Protein AF-K1S9H5-F1 (afdb_monomer_lite)

Radius of gyration: 41.49 Å; chains: 1; bounding box: 162×77×50 Å

InterPro domains:
  IPR041045 Large polyvalent protein associated domain 25 [PF18840] (48-143)

Secondary structure (DSSP, 8-state):
--HHHHHHHHHHHHHHHHHHHHHHHHHHHHHHHHHHSS---------TTSPPEEEEEEESSTTS-TT-EEEHHHHHHHHHHHHHHHHHHHTSTT--S-S-EEEEEEEEEEETTEEEEEEEEEEETSS--SHHHHHHHHHHHHHH-HHHHHHHHHHT-HHHHHHHHHHHHHIIIIIHHHHHHHHHHHHHHHHHHHHHHHHHHHHHH---THHHHHHHHHHHHHSSS-----------------------

Foldseek 3Di:
DDPVVVVVVVVVVVVVVVVVVVVVVVVVVVVVVVVVPPPPDPPPLPDLLDFKKKFWCDKQDPVDDHRDIDGLLVQQQVLQVQLVVLQVQVVDPPDDDDQWMKIKMKIWHADPSRTDIDIDIDTRNPNCGTPLSVQLVVLVCLLPDPVNLVVCCVPVNDVSSVVSNVVSVCCNPPVSVVSVVSSVVVVVVVVVVVVVVVVVVVVVPPDDPVVVCVVVVVVVVVVPPPDDDDDDDDDDDDDDDDDDDDDD

Structure (mmCIF, N/CA/C/O backbone):
data_AF-K1S9H5-F1
#
_entry.id   AF-K1S9H5-F1
#
loop_
_atom_site.group_PDB
_atom_site.id
_atom_site.type_symbol
_atom_site.label_atom_id
_atom_site.label_alt_id
_atom_site.label_comp_id
_atom_site.label_asym_id
_atom_site.label_entity_id
_atom_site.label_seq_id
_atom_site.pdbx_PDB_ins_code
_atom_site.Cartn_x
_atom_site.Cartn_y
_atom_site.Cartn_z
_atom_site.occupancy
_atom_site.B_iso_or_equiv
_atom_site.auth_seq_id
_atom_site.auth_comp_id
_atom_site.auth_asym_id
_atom_site.auth_atom_id
_atom_site.pdbx_PDB_model_num
ATOM 1 N N . PRO A 1 1 ? -79.124 -38.154 21.807 1.00 54.28 1 PRO A N 1
ATOM 2 C CA . PRO A 1 1 ? -77.961 -37.326 21.408 1.00 54.28 1 PRO A CA 1
ATOM 3 C C . PRO A 1 1 ? -76.834 -37.562 22.415 1.00 54.28 1 PRO A C 1
ATOM 5 O O . PRO A 1 1 ? -76.963 -37.196 23.578 1.00 54.28 1 PRO A O 1
ATOM 8 N N . ASP A 1 2 ? -75.852 -38.351 21.992 1.00 54.06 2 ASP A N 1
ATOM 9 C CA . ASP A 1 2 ? -74.871 -39.022 22.843 1.00 54.06 2 ASP A CA 1
ATOM 10 C C . ASP A 1 2 ? -73.629 -38.140 23.043 1.00 54.06 2 ASP A C 1
ATOM 12 O O . ASP A 1 2 ? -72.795 -38.004 22.148 1.00 54.06 2 ASP A O 1
ATOM 16 N N . ALA A 1 3 ? -73.528 -37.525 24.223 1.00 54.97 3 ALA A N 1
ATOM 17 C CA . ALA A 1 3 ? -72.424 -36.648 24.613 1.00 54.97 3 ALA A CA 1
ATOM 18 C C . ALA A 1 3 ? -71.052 -37.360 24.624 1.00 54.97 3 ALA A C 1
ATOM 20 O O . ALA A 1 3 ? -70.017 -36.694 24.633 1.00 54.97 3 ALA A O 1
ATOM 21 N N . GLY A 1 4 ? -71.021 -38.701 24.587 1.00 53.94 4 GLY A N 1
ATOM 22 C CA . GLY A 1 4 ? -69.783 -39.475 24.473 1.00 53.94 4 GLY A CA 1
ATOM 23 C C . GLY A 1 4 ? -69.138 -39.405 23.084 1.00 53.94 4 GLY A C 1
ATOM 24 O O . GLY A 1 4 ? -67.911 -39.444 22.973 1.00 53.94 4 GLY A O 1
ATOM 25 N N . GLN A 1 5 ? -69.936 -39.237 22.025 1.00 56.53 5 GLN A N 1
ATOM 26 C CA . GLN A 1 5 ? -69.436 -39.234 20.647 1.00 56.53 5 GLN A CA 1
ATOM 27 C C . GLN A 1 5 ? -68.781 -37.895 20.261 1.00 56.53 5 GLN A C 1
ATOM 29 O O . GLN A 1 5 ? -67.820 -37.869 19.491 1.00 56.53 5 GLN A O 1
ATOM 34 N N . GLU A 1 6 ? -69.256 -36.779 20.825 1.00 56.16 6 GLU A N 1
ATOM 35 C CA . GLU A 1 6 ? -68.690 -35.442 20.585 1.00 56.16 6 GLU A CA 1
ATOM 36 C C . GLU A 1 6 ? -67.321 -35.259 21.264 1.00 56.16 6 GLU A C 1
ATOM 38 O O . GLU A 1 6 ? -66.417 -34.661 20.679 1.00 56.16 6 GLU A O 1
ATOM 43 N N . ALA A 1 7 ? -67.119 -35.851 22.448 1.00 56.12 7 ALA A N 1
ATOM 44 C CA . ALA A 1 7 ? -65.834 -35.815 23.151 1.00 56.12 7 ALA A CA 1
ATOM 45 C C . ALA A 1 7 ? -64.731 -36.611 22.421 1.00 56.12 7 ALA A C 1
ATOM 47 O O . ALA A 1 7 ? -63.579 -36.176 22.369 1.00 56.12 7 ALA A O 1
ATOM 48 N N . LEU A 1 8 ? -65.082 -37.749 21.809 1.00 56.97 8 LEU A N 1
ATOM 49 C CA . LEU A 1 8 ? -64.157 -38.565 21.010 1.00 56.97 8 LEU A CA 1
ATOM 50 C C . LEU A 1 8 ? -63.720 -37.862 19.715 1.00 56.97 8 LEU A C 1
ATOM 52 O O . LEU A 1 8 ? -62.543 -37.919 19.358 1.00 56.97 8 LEU A O 1
ATOM 56 N N . ASN A 1 9 ? -64.630 -37.147 19.046 1.00 60.78 9 ASN A N 1
ATOM 57 C CA . ASN A 1 9 ? -64.298 -36.378 17.842 1.00 60.78 9 ASN A CA 1
ATOM 58 C C . ASN A 1 9 ? -63.412 -35.157 18.142 1.00 60.78 9 ASN A C 1
ATOM 60 O O . ASN A 1 9 ? -62.513 -34.856 17.356 1.00 60.78 9 ASN A O 1
ATOM 64 N N . LEU A 1 10 ? -63.608 -34.492 19.286 1.00 56.91 10 LEU A N 1
ATOM 65 C CA . LEU A 1 10 ? -62.741 -33.392 19.728 1.00 56.91 10 LEU A CA 1
ATOM 66 C C . LEU A 1 10 ? -61.320 -33.875 20.056 1.00 56.91 10 LEU A C 1
ATOM 68 O O . LEU A 1 10 ? -60.350 -33.245 19.637 1.00 56.91 10 LEU A O 1
ATOM 72 N N . LEU A 1 11 ? -61.177 -35.026 20.725 1.00 55.94 11 LEU A N 1
ATOM 73 C CA . LEU A 1 11 ? -59.863 -35.616 21.013 1.00 55.94 11 LEU A CA 1
ATOM 74 C C . LEU A 1 11 ? -59.134 -36.065 19.735 1.00 55.94 11 LEU A C 1
ATOM 76 O O . LEU A 1 11 ? -57.941 -35.790 19.584 1.00 55.94 11 LEU A O 1
ATOM 80 N N . GLY A 1 12 ? -59.851 -36.669 18.780 1.00 58.62 12 GLY A N 1
ATOM 81 C CA . GLY A 1 12 ? -59.297 -37.055 17.477 1.00 58.62 12 GLY A CA 1
ATOM 82 C C . GLY A 1 12 ? -58.804 -35.864 16.645 1.00 58.62 12 GLY A C 1
ATOM 83 O O . GLY A 1 12 ? -57.746 -35.946 16.022 1.00 58.62 12 GLY A O 1
ATOM 84 N N . GLN A 1 13 ? -59.508 -34.727 16.693 1.00 55.50 13 GLN A N 1
ATOM 85 C CA . GLN A 1 13 ? -59.066 -33.489 16.039 1.00 55.50 13 GLN A CA 1
ATOM 86 C C . GLN A 1 13 ? -57.836 -32.876 16.722 1.00 55.50 13 GLN A C 1
ATOM 88 O O . GLN A 1 13 ? -56.921 -32.427 16.036 1.00 55.50 13 GLN A O 1
ATOM 93 N N . THR A 1 14 ? -57.756 -32.903 18.057 1.00 49.38 14 THR A N 1
ATOM 94 C CA . THR A 1 14 ? -56.572 -32.390 18.772 1.00 49.38 14 THR A CA 1
ATOM 95 C C . THR A 1 14 ? -55.318 -33.245 18.568 1.00 49.38 14 THR A C 1
ATOM 97 O O . THR A 1 14 ? -54.219 -32.696 18.506 1.00 49.38 14 THR A O 1
ATOM 100 N N . ALA A 1 15 ? -55.462 -34.564 18.402 1.00 54.09 15 ALA A N 1
ATOM 101 C CA . ALA A 1 15 ? -54.339 -35.454 18.106 1.00 54.09 15 ALA A CA 1
ATOM 102 C C . ALA A 1 15 ? -53.766 -35.202 16.700 1.00 54.09 15 ALA A C 1
ATOM 104 O O . ALA A 1 15 ? -52.556 -35.039 16.553 1.00 54.09 15 ALA A O 1
ATOM 105 N N . ALA A 1 16 ? -54.636 -35.061 15.691 1.00 55.31 16 ALA A N 1
ATOM 106 C CA . ALA A 1 16 ? -54.222 -34.779 14.316 1.00 55.31 16 ALA A CA 1
ATOM 107 C C . ALA A 1 16 ? -53.533 -33.407 14.169 1.00 55.31 16 ALA A C 1
ATOM 109 O O . ALA A 1 16 ? -52.561 -33.275 13.431 1.00 55.31 16 ALA A O 1
ATOM 110 N N . VAL A 1 17 ? -53.994 -32.385 14.900 1.00 53.72 17 VAL A N 1
ATOM 111 C CA . VAL A 1 17 ? -53.378 -31.045 14.874 1.00 53.72 17 VAL A CA 1
ATOM 112 C C . VAL A 1 17 ? -52.006 -31.037 15.563 1.00 53.72 17 VAL A C 1
ATOM 114 O O . VAL A 1 17 ? -51.095 -30.357 15.092 1.00 53.72 17 VAL A O 1
ATOM 117 N N . SER A 1 18 ? -51.818 -31.822 16.630 1.00 52.84 18 SER A N 1
ATOM 118 C CA . SER A 1 18 ? -50.515 -31.957 17.299 1.00 52.84 18 SER A CA 1
ATOM 119 C C . SER A 1 18 ? -49.482 -32.714 16.460 1.00 52.84 18 SER A C 1
ATOM 121 O O . SER A 1 18 ? -48.325 -32.299 16.438 1.00 52.84 18 SER A O 1
ATOM 123 N N . GLU A 1 19 ? -49.862 -33.783 15.750 1.00 56.34 19 GLU A N 1
ATOM 124 C CA . GLU A 1 19 ? -48.925 -34.531 14.893 1.00 56.34 19 GLU A CA 1
ATOM 125 C C . GLU A 1 19 ? -48.427 -33.701 13.700 1.00 56.34 19 GLU A C 1
ATOM 127 O O . GLU A 1 19 ? -47.234 -33.727 13.399 1.00 56.34 19 GLU A O 1
ATOM 132 N N . VAL A 1 20 ? -49.298 -32.897 13.078 1.00 56.47 20 VAL A N 1
ATOM 133 C CA . VAL A 1 20 ? -48.911 -32.001 11.971 1.00 56.47 20 VAL A CA 1
ATOM 134 C C . VAL A 1 20 ? -47.983 -30.881 12.464 1.00 56.47 20 VAL A C 1
ATOM 136 O O . VAL A 1 20 ? -46.932 -30.645 11.873 1.00 56.47 20 VAL A O 1
ATOM 139 N N . LEU A 1 21 ? -48.291 -30.251 13.606 1.00 54.19 21 LEU A N 1
ATOM 140 C CA . LEU A 1 21 ? -47.450 -29.190 14.186 1.00 54.19 21 LEU A CA 1
ATOM 141 C C . LEU A 1 21 ? -46.089 -29.686 14.706 1.00 54.19 21 LEU A C 1
ATOM 143 O O . LEU A 1 21 ? -45.131 -28.909 14.750 1.00 54.19 21 LEU A O 1
ATOM 147 N N . LEU A 1 22 ? -45.990 -30.949 15.133 1.00 54.34 22 LEU A N 1
ATOM 148 C CA . LEU A 1 22 ? -44.727 -31.569 15.550 1.00 54.34 22 LEU A CA 1
ATOM 149 C C . LEU A 1 22 ? -43.874 -31.993 14.348 1.00 54.34 22 LEU A C 1
ATOM 151 O O . LEU A 1 22 ? -42.657 -31.811 14.396 1.00 54.34 22 LEU A O 1
ATOM 155 N N . GLY A 1 23 ? -44.495 -32.489 13.272 1.00 55.38 23 GLY A N 1
ATOM 156 C CA . GLY A 1 23 ? -43.816 -32.818 12.014 1.00 55.38 23 GLY A CA 1
ATOM 157 C C . GLY A 1 23 ? -43.162 -31.599 11.359 1.00 55.38 23 GLY A C 1
ATOM 158 O O . GLY A 1 23 ? -41.978 -31.649 11.023 1.00 55.38 23 GLY A O 1
ATOM 159 N N . ASP A 1 24 ? -43.882 -30.476 11.292 1.00 56.22 24 ASP A N 1
ATOM 160 C CA . ASP A 1 24 ? -43.373 -29.230 10.701 1.00 56.22 24 ASP A CA 1
ATOM 161 C C . ASP A 1 24 ? -42.220 -28.622 11.516 1.00 56.22 24 ASP A C 1
ATOM 163 O O . ASP A 1 24 ? -41.258 -28.096 10.958 1.00 56.22 24 ASP A O 1
ATOM 167 N N . LYS A 1 25 ? -42.255 -28.732 12.851 1.00 54.50 25 LYS A N 1
ATOM 168 C CA . LYS A 1 25 ? -41.147 -28.267 13.702 1.00 54.50 25 LYS A CA 1
ATOM 169 C C . LYS A 1 25 ? -39.922 -29.172 13.606 1.00 54.50 25 LYS A C 1
ATOM 171 O O . LYS A 1 25 ? -38.806 -28.663 13.599 1.00 54.50 25 LYS A O 1
ATOM 176 N N . LEU A 1 26 ? -40.106 -30.490 13.522 1.00 57.28 26 LEU A N 1
ATOM 177 C CA . LEU A 1 26 ? -39.001 -31.444 13.380 1.00 57.28 26 LEU A CA 1
ATOM 178 C C . LEU A 1 26 ? -38.257 -31.275 12.050 1.00 57.28 26 LEU A C 1
ATOM 180 O O . LEU A 1 26 ? -37.029 -31.344 12.051 1.00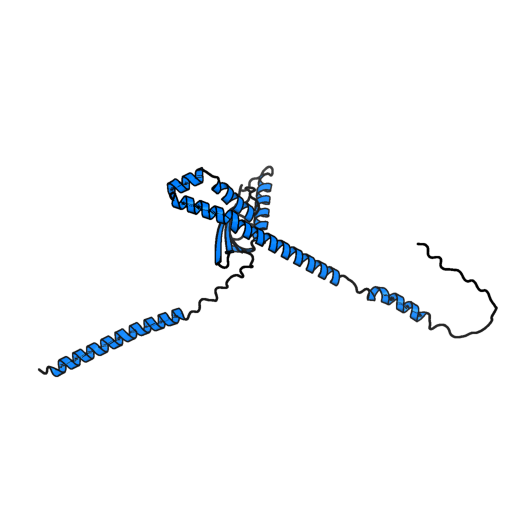 57.28 26 LEU A O 1
ATOM 184 N N . ALA A 1 27 ? -38.968 -30.977 10.959 1.00 60.16 27 ALA A N 1
ATOM 185 C CA . ALA A 1 27 ? -38.350 -30.668 9.669 1.00 60.16 27 ALA A CA 1
ATOM 186 C C . ALA A 1 27 ? -37.458 -29.414 9.747 1.00 60.16 27 ALA A C 1
ATOM 188 O O . ALA A 1 27 ? -36.314 -29.446 9.301 1.00 60.16 27 ALA A O 1
ATOM 189 N N . VAL A 1 28 ? -37.923 -28.353 10.419 1.00 59.62 28 VAL A N 1
ATOM 190 C CA . VAL A 1 28 ? -37.140 -27.119 10.625 1.00 59.62 28 VAL A CA 1
ATOM 191 C C . VAL A 1 28 ? -35.889 -27.364 11.480 1.00 59.62 28 VAL A C 1
ATOM 193 O O . VAL A 1 28 ? -34.842 -26.771 11.225 1.00 59.62 28 VAL A O 1
ATOM 196 N N . PHE A 1 29 ? -35.951 -28.254 12.478 1.00 53.72 29 PHE A N 1
ATOM 197 C CA . PHE A 1 29 ? -34.772 -28.615 13.275 1.00 53.72 29 PHE A CA 1
ATOM 198 C C . PHE A 1 29 ? -33.779 -29.503 12.515 1.00 53.72 29 PHE A C 1
ATOM 200 O O . PHE A 1 29 ? -32.577 -29.369 12.736 1.00 53.72 29 PHE A O 1
ATOM 207 N N . GLN A 1 30 ? -34.247 -30.382 11.624 1.00 58.03 30 GLN A N 1
ATOM 208 C CA . GLN A 1 30 ? -33.376 -31.188 10.763 1.00 58.03 30 GLN A CA 1
ATOM 209 C C . GLN A 1 30 ? -32.675 -30.323 9.712 1.00 58.03 30 GLN A C 1
ATOM 211 O O . GLN A 1 30 ? -31.462 -30.428 9.563 1.00 58.03 30 GLN A O 1
ATOM 216 N N . GLU A 1 31 ? -33.393 -29.394 9.082 1.00 58.84 31 GLU A N 1
ATOM 217 C CA . GLU A 1 31 ? -32.826 -28.440 8.124 1.00 58.84 31 GLU A CA 1
ATOM 218 C C . GLU A 1 31 ? -31.825 -27.477 8.801 1.00 58.84 31 GLU A C 1
ATOM 220 O O . GLU A 1 31 ? -30.758 -27.188 8.259 1.00 58.84 31 GLU A O 1
ATOM 225 N N . ALA A 1 32 ? -32.099 -27.043 10.040 1.00 57.34 32 ALA A N 1
ATOM 226 C CA . ALA A 1 32 ? -31.155 -26.255 10.840 1.00 57.34 32 ALA A CA 1
ATOM 227 C C . ALA A 1 32 ? -29.924 -27.062 11.296 1.00 57.34 32 ALA A C 1
ATOM 229 O O . ALA A 1 32 ? -28.829 -26.506 11.388 1.00 57.34 32 ALA A O 1
ATOM 230 N N . ALA A 1 33 ? -30.078 -28.362 11.566 1.00 57.44 33 ALA A N 1
ATOM 231 C CA . ALA A 1 33 ? -28.970 -29.250 11.913 1.00 57.44 33 ALA A CA 1
ATOM 232 C C . ALA A 1 33 ? -28.098 -29.597 10.695 1.00 57.44 33 ALA A C 1
ATOM 234 O O . ALA A 1 33 ? -26.880 -29.692 10.836 1.00 57.44 33 ALA A O 1
ATOM 235 N N . GLU A 1 34 ? -28.683 -29.723 9.500 1.00 57.59 34 GLU A N 1
ATOM 236 C CA . GLU A 1 34 ? -27.937 -29.883 8.245 1.00 57.59 34 GLU A CA 1
ATOM 237 C C . GLU A 1 34 ? -27.163 -28.607 7.887 1.00 57.59 34 GLU A C 1
ATOM 239 O O . GLU A 1 34 ? -25.981 -28.696 7.561 1.00 57.59 34 GLU A O 1
ATOM 244 N N . LYS A 1 35 ? -27.748 -27.416 8.094 1.00 59.31 35 LYS A N 1
ATOM 245 C CA . LYS A 1 35 ? -27.024 -26.135 7.965 1.00 59.31 35 LYS A CA 1
ATOM 246 C C . LYS A 1 35 ? -25.918 -25.936 9.007 1.00 59.31 35 LYS A C 1
ATOM 248 O O . LYS A 1 35 ? -24.943 -25.246 8.735 1.00 59.31 35 LYS A O 1
ATOM 253 N N . ALA A 1 36 ? -26.061 -26.510 10.202 1.00 54.59 36 ALA A N 1
ATOM 254 C CA . ALA A 1 36 ? -25.047 -26.437 11.258 1.00 54.59 36 ALA A CA 1
ATOM 255 C C . ALA A 1 36 ? -23.916 -27.472 11.092 1.00 54.59 36 ALA A C 1
ATOM 257 O O . ALA A 1 36 ? -22.865 -27.326 11.713 1.00 54.59 36 ALA A O 1
ATOM 258 N N . ASN A 1 37 ? -24.124 -28.499 10.258 1.00 54.34 37 ASN A N 1
ATOM 259 C CA . ASN A 1 37 ? -23.122 -29.509 9.904 1.00 54.34 37 ASN A CA 1
ATOM 260 C C . ASN A 1 37 ? -22.329 -29.167 8.634 1.00 54.34 37 ASN A C 1
ATOM 262 O O . ASN A 1 37 ? -21.395 -29.896 8.289 1.00 54.34 37 ASN A O 1
ATOM 266 N N . GLU A 1 38 ? -22.642 -28.059 7.960 1.00 50.66 38 GLU A N 1
ATOM 267 C CA . GLU A 1 38 ? -21.712 -27.434 7.025 1.00 50.66 38 GLU A CA 1
ATOM 268 C C . GLU A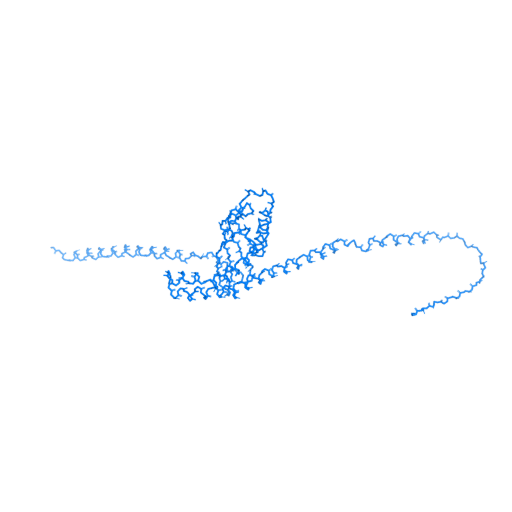 1 38 ? -20.532 -26.890 7.832 1.00 50.66 38 GLU A C 1
ATOM 270 O O . GLU A 1 38 ? -20.537 -25.759 8.312 1.00 50.66 38 GLU A O 1
ATOM 275 N N . ILE A 1 39 ? -19.518 -27.736 8.021 1.00 53.41 39 ILE A N 1
ATOM 276 C CA . ILE A 1 39 ? -18.207 -27.326 8.516 1.00 53.41 39 ILE A CA 1
ATOM 277 C C . ILE A 1 39 ? -17.762 -26.186 7.592 1.00 53.41 39 ILE A C 1
ATOM 279 O O . ILE A 1 39 ? -17.539 -26.452 6.404 1.00 53.41 39 ILE A O 1
ATOM 283 N N . PRO A 1 40 ? -17.646 -24.933 8.084 1.00 57.62 40 PRO A N 1
ATOM 284 C CA . PRO A 1 40 ? -17.086 -23.860 7.283 1.00 57.62 40 PRO A CA 1
ATOM 285 C C . PRO A 1 40 ? -15.751 -24.368 6.762 1.00 57.62 40 PRO A C 1
ATOM 287 O O . PRO A 1 40 ? -14.966 -24.922 7.543 1.00 57.62 40 PRO A O 1
ATOM 290 N N . ALA A 1 41 ? -15.522 -24.253 5.449 1.00 58.12 41 ALA A N 1
ATOM 291 C CA . ALA A 1 41 ? -14.240 -24.615 4.858 1.00 58.12 41 ALA A CA 1
ATOM 292 C C . ALA A 1 41 ? -13.133 -24.073 5.772 1.00 58.12 41 ALA A C 1
ATOM 294 O O . ALA A 1 41 ? -13.279 -22.932 6.220 1.00 58.12 41 ALA A O 1
ATOM 295 N N . PRO A 1 42 ? -12.096 -24.870 6.107 1.00 49.34 42 PRO A N 1
ATOM 296 C CA . PRO A 1 42 ? -11.116 -24.479 7.106 1.00 49.34 42 PRO A CA 1
ATOM 297 C C . PRO A 1 42 ? -10.654 -23.068 6.781 1.00 49.34 42 PRO A C 1
ATOM 299 O O . PRO A 1 42 ? -10.048 -22.857 5.726 1.00 49.34 42 PRO A O 1
ATOM 302 N N . VAL A 1 43 ? -11.008 -22.100 7.633 1.00 52.84 43 VAL A N 1
ATOM 303 C CA . VAL A 1 43 ? -10.462 -20.753 7.530 1.00 52.84 43 VAL A CA 1
ATOM 304 C C . VAL A 1 43 ? -8.976 -20.987 7.696 1.00 52.84 43 VAL A C 1
ATOM 306 O O . VAL A 1 43 ? -8.523 -21.365 8.777 1.00 52.84 43 VAL A O 1
ATOM 309 N N . LYS A 1 44 ? -8.238 -20.927 6.585 1.00 59.09 44 LYS A N 1
ATOM 310 C CA . LYS A 1 44 ? -6.786 -21.009 6.604 1.00 59.09 44 LYS A CA 1
ATOM 311 C C . LYS A 1 44 ? -6.364 -19.805 7.419 1.00 59.09 44 LYS A C 1
ATOM 313 O O . LYS A 1 44 ? -6.345 -18.705 6.884 1.00 59.09 44 LYS A O 1
ATOM 318 N N . ILE A 1 45 ? -6.125 -20.011 8.711 1.00 53.53 45 ILE A N 1
ATOM 319 C CA . ILE A 1 45 ? -5.486 -19.017 9.560 1.00 53.53 45 ILE A CA 1
ATOM 320 C C . ILE A 1 45 ? -4.174 -18.731 8.835 1.00 53.53 45 ILE A C 1
ATOM 322 O O . ILE A 1 45 ? -3.381 -19.670 8.674 1.00 53.53 45 ILE A O 1
ATOM 326 N N . PRO A 1 46 ? -3.993 -17.521 8.278 1.00 57.84 46 PRO A N 1
ATOM 327 C CA . PRO A 1 46 ? -2.739 -17.177 7.644 1.00 57.84 46 PRO A CA 1
ATOM 328 C C . PRO A 1 46 ? -1.648 -17.406 8.683 1.00 57.84 46 PRO A C 1
ATOM 330 O O . PRO A 1 46 ? -1.841 -17.109 9.864 1.00 57.84 46 PRO A O 1
ATOM 333 N N . ASP A 1 47 ? -0.535 -18.005 8.268 1.00 64.88 47 ASP A N 1
ATOM 334 C CA . ASP A 1 47 ? 0.633 -18.077 9.137 1.00 64.88 47 ASP A CA 1
ATOM 335 C C . ASP A 1 47 ? 0.916 -16.645 9.629 1.00 64.88 47 ASP A C 1
ATOM 337 O O . ASP A 1 47 ? 1.019 -15.750 8.791 1.00 64.88 47 ASP A O 1
ATOM 341 N N . PRO A 1 48 ? 0.983 -16.376 10.945 1.00 61.62 48 PRO A N 1
ATOM 342 C CA . PRO A 1 48 ? 1.256 -15.030 11.442 1.00 61.62 48 PRO A CA 1
ATOM 343 C C . PRO A 1 48 ? 2.619 -14.490 10.977 1.00 61.62 48 PRO A C 1
ATOM 345 O O . PRO A 1 48 ? 2.858 -13.291 11.083 1.00 61.62 48 PRO A O 1
ATOM 348 N N . ALA A 1 49 ? 3.507 -15.351 10.464 1.00 70.19 49 ALA A N 1
ATOM 349 C CA . ALA A 1 49 ? 4.755 -14.966 9.811 1.00 70.19 49 ALA A CA 1
ATOM 350 C C . ALA A 1 49 ? 4.643 -14.820 8.279 1.00 70.19 49 ALA A C 1
ATOM 352 O O . ALA A 1 49 ? 5.628 -14.450 7.638 1.00 70.19 49 ALA A O 1
ATOM 353 N N . ALA A 1 50 ? 3.483 -15.109 7.680 1.00 84.19 50 ALA A N 1
ATOM 354 C CA . ALA A 1 50 ? 3.271 -14.930 6.250 1.00 84.19 50 ALA A CA 1
ATOM 355 C C . ALA A 1 50 ? 3.435 -13.460 5.870 1.00 84.19 50 ALA A C 1
ATOM 357 O O . ALA A 1 50 ? 2.977 -12.553 6.566 1.00 84.19 50 ALA A O 1
ATOM 358 N N . GLU A 1 51 ? 4.087 -13.235 4.735 1.00 92.12 51 GLU A N 1
ATOM 359 C CA . GLU A 1 51 ? 4.167 -11.909 4.146 1.00 92.12 51 GLU A CA 1
ATOM 360 C C . GLU A 1 51 ? 2.755 -11.397 3.806 1.00 92.12 51 GLU A C 1
ATOM 362 O O . GLU A 1 51 ? 1.981 -12.143 3.193 1.00 92.12 51 GLU A O 1
ATOM 367 N N . PRO A 1 52 ? 2.413 -10.145 4.167 1.00 95.88 52 PRO A N 1
ATOM 368 C CA . PRO A 1 52 ? 1.156 -9.531 3.766 1.00 95.88 52 PRO A CA 1
ATOM 369 C C . PRO A 1 52 ? 0.986 -9.526 2.250 1.00 95.88 52 PRO A C 1
ATOM 371 O O . PRO A 1 52 ? 1.958 -9.433 1.494 1.00 95.88 52 PRO A O 1
ATOM 374 N N . THR A 1 53 ? -0.261 -9.577 1.802 1.00 97.50 53 THR A N 1
ATOM 375 C CA . THR A 1 53 ? -0.594 -9.555 0.376 1.00 97.50 53 THR A CA 1
ATOM 376 C C . THR A 1 53 ? -1.284 -8.259 0.011 1.00 97.50 53 THR A C 1
ATOM 378 O O . THR A 1 53 ? -2.168 -7.798 0.725 1.00 97.50 53 THR A O 1
ATOM 381 N N . VAL A 1 54 ? -0.906 -7.695 -1.128 1.00 98.38 54 VAL A N 1
ATOM 382 C CA . VAL A 1 54 ? -1.505 -6.491 -1.694 1.00 98.38 54 VAL A CA 1
ATOM 383 C C . VAL A 1 54 ? -2.358 -6.898 -2.884 1.00 98.38 54 VAL A C 1
ATOM 385 O O . VAL A 1 54 ? -1.869 -7.550 -3.804 1.00 98.38 54 VAL A O 1
ATOM 388 N N . THR A 1 55 ? -3.627 -6.513 -2.847 1.00 98.56 55 THR A N 1
ATOM 389 C CA . THR A 1 55 ? -4.592 -6.669 -3.931 1.00 98.56 55 THR A CA 1
ATOM 390 C C . THR A 1 55 ? -4.810 -5.317 -4.596 1.00 98.56 55 THR A C 1
ATOM 392 O O . THR A 1 55 ? -5.160 -4.347 -3.920 1.00 98.56 55 THR A O 1
ATOM 395 N N . ILE A 1 56 ? -4.649 -5.245 -5.913 1.00 98.44 56 ILE A N 1
ATOM 396 C CA . ILE A 1 56 ? -5.033 -4.077 -6.704 1.00 98.44 56 ILE A CA 1
ATOM 397 C C . ILE A 1 56 ? -6.549 -4.106 -6.864 1.00 98.44 56 ILE A C 1
ATOM 399 O O . ILE A 1 56 ? -7.097 -5.018 -7.477 1.00 98.44 56 ILE A O 1
ATOM 403 N N . LEU A 1 57 ? -7.247 -3.136 -6.280 1.00 98.25 57 LEU A N 1
ATOM 404 C CA . LEU A 1 57 ? -8.700 -3.032 -6.416 1.00 98.25 57 LEU A CA 1
ATOM 405 C C . LEU A 1 57 ? -9.066 -2.437 -7.776 1.00 98.25 57 LEU A C 1
ATOM 407 O O . LEU A 1 57 ? -10.009 -2.899 -8.413 1.00 98.25 57 LEU A O 1
ATOM 411 N N . TRP A 1 58 ? -8.311 -1.421 -8.196 1.00 98.00 58 TRP A N 1
ATOM 412 C CA . TRP A 1 58 ? -8.448 -0.753 -9.486 1.00 98.00 58 TRP A CA 1
ATOM 413 C C . TRP A 1 58 ? -7.197 0.086 -9.799 1.00 98.00 58 TRP A C 1
ATOM 415 O O . TRP A 1 58 ? -6.652 0.702 -8.879 1.00 98.00 58 TRP A O 1
ATOM 425 N N . SER A 1 59 ? -6.762 0.163 -11.062 1.00 96.88 59 SER A N 1
ATOM 426 C CA . SER A 1 59 ? -5.650 1.036 -11.485 1.00 96.88 59 SER A CA 1
ATOM 427 C C . SER A 1 59 ? -5.898 1.748 -12.822 1.00 96.88 59 SER A C 1
ATOM 429 O O . SER A 1 59 ? -6.415 1.159 -13.769 1.00 96.88 59 SER A O 1
ATOM 431 N N . GLU A 1 60 ? -5.490 3.020 -12.918 1.00 95.88 60 GLU A N 1
ATOM 432 C CA . GLU A 1 60 ? -5.366 3.746 -14.198 1.00 95.88 60 GLU A CA 1
ATOM 433 C C . GLU A 1 60 ? -4.108 3.328 -14.982 1.00 95.88 60 GLU A C 1
ATOM 435 O O . GLU A 1 60 ? -4.054 3.529 -16.195 1.00 95.88 60 GLU A O 1
ATOM 440 N N . SER A 1 61 ? -3.112 2.736 -14.311 1.00 92.75 61 SER A N 1
ATOM 441 C CA . SER A 1 61 ? -1.849 2.344 -14.934 1.00 92.75 61 SER A CA 1
ATOM 442 C C . SER A 1 61 ? -2.014 1.082 -15.776 1.00 92.75 61 SER A C 1
ATOM 444 O O . SER A 1 61 ? -2.537 0.071 -15.315 1.00 92.75 61 SER A O 1
ATOM 446 N N . ASP A 1 62 ? -1.464 1.084 -16.991 1.00 93.50 62 ASP A N 1
ATOM 447 C CA . ASP A 1 62 ? -1.470 -0.086 -17.880 1.00 93.50 62 ASP A CA 1
ATOM 448 C C . ASP A 1 62 ? -0.560 -1.238 -17.400 1.00 93.50 62 ASP A C 1
ATOM 450 O O . ASP A 1 62 ? -0.532 -2.311 -18.012 1.00 93.50 62 ASP A O 1
ATOM 454 N N . LYS A 1 63 ? 0.219 -1.012 -16.332 1.00 95.38 63 LYS A N 1
ATOM 455 C CA . LYS A 1 63 ? 1.167 -1.976 -15.755 1.00 95.38 63 LYS A CA 1
ATOM 456 C C . LYS A 1 63 ? 0.574 -2.845 -14.655 1.00 95.38 63 LYS A C 1
ATOM 458 O O . LYS A 1 63 ? 1.183 -3.864 -14.338 1.00 95.38 63 LYS A O 1
ATOM 463 N N . LEU A 1 64 ? -0.569 -2.458 -14.096 1.00 96.88 64 LEU A N 1
ATOM 464 C CA . LEU A 1 64 ? -1.256 -3.189 -13.036 1.00 96.88 64 LEU A CA 1
ATOM 465 C C . LEU A 1 64 ? -2.599 -3.700 -13.546 1.00 96.88 64 LEU A C 1
ATOM 467 O O . LEU A 1 64 ? -3.272 -3.030 -14.327 1.00 96.88 64 LEU A O 1
ATOM 471 N N . GLN A 1 65 ? -2.992 -4.893 -13.107 1.00 96.88 65 GLN A N 1
ATOM 472 C CA . GLN A 1 65 ? -4.306 -5.444 -13.434 1.00 96.88 65 GLN A CA 1
ATOM 473 C C . GLN A 1 65 ? -5.255 -5.328 -12.244 1.00 96.88 65 GLN A C 1
ATOM 475 O O . GLN A 1 65 ? -4.890 -5.611 -11.104 1.00 96.88 65 GLN A O 1
ATOM 480 N N . ASP A 1 66 ? -6.509 -4.976 -12.513 1.00 97.75 66 ASP A N 1
ATOM 481 C CA . ASP A 1 66 ? -7.564 -5.024 -11.504 1.00 97.75 66 ASP A CA 1
ATOM 482 C C . ASP A 1 66 ? -7.712 -6.460 -10.967 1.00 97.75 66 ASP A C 1
ATOM 484 O O . ASP A 1 66 ? -7.831 -7.428 -11.724 1.00 97.75 66 ASP A O 1
ATOM 488 N N . GLY A 1 67 ? -7.701 -6.605 -9.644 1.00 96.81 67 GLY A N 1
ATOM 489 C CA . GLY A 1 67 ? -7.708 -7.889 -8.947 1.00 96.81 67 GLY A CA 1
ATOM 490 C C . GLY A 1 67 ? -6.346 -8.586 -8.865 1.00 96.81 67 GLY A C 1
ATOM 491 O O . GLY A 1 67 ? -6.284 -9.705 -8.355 1.00 96.81 67 GLY A O 1
ATOM 492 N N . GLU A 1 68 ? -5.262 -7.971 -9.346 1.00 97.94 68 GLU A N 1
ATOM 493 C CA . GLU A 1 68 ? -3.911 -8.519 -9.209 1.00 97.94 68 GLU A CA 1
ATOM 494 C C . GLU A 1 68 ? -3.511 -8.619 -7.734 1.00 97.94 68 GLU A C 1
ATOM 496 O O . GLU A 1 68 ? -3.683 -7.673 -6.968 1.00 97.94 68 GLU A O 1
ATOM 501 N N . ILE A 1 69 ? -2.968 -9.772 -7.336 1.00 97.94 69 ILE A N 1
ATOM 502 C CA . ILE A 1 69 ? -2.517 -10.035 -5.966 1.00 97.94 69 ILE A CA 1
ATOM 503 C C . ILE A 1 69 ? -1.016 -10.292 -5.989 1.00 97.94 69 ILE A C 1
ATOM 505 O O . ILE A 1 69 ? -0.544 -11.186 -6.696 1.00 97.94 69 ILE A O 1
ATOM 509 N N . MET A 1 70 ? -0.272 -9.556 -5.169 1.00 97.75 70 MET A N 1
ATOM 510 C CA . MET A 1 70 ? 1.177 -9.699 -5.045 1.00 97.75 70 MET A CA 1
ATOM 511 C C . MET A 1 70 ? 1.647 -9.589 -3.586 1.00 97.75 70 MET A C 1
ATOM 513 O O . MET A 1 70 ? 0.962 -8.981 -2.765 1.00 97.75 70 MET A O 1
ATOM 517 N N . PRO A 1 71 ? 2.808 -10.169 -3.226 1.00 97.38 71 PRO A N 1
ATOM 518 C CA . PRO A 1 71 ? 3.393 -9.984 -1.898 1.00 97.38 71 PRO A CA 1
ATOM 519 C C . PRO A 1 71 ? 3.736 -8.514 -1.630 1.00 97.38 71 PRO A C 1
ATOM 521 O O . PRO A 1 71 ? 4.119 -7.790 -2.552 1.00 97.38 71 PRO A O 1
ATOM 524 N N . LEU A 1 72 ? 3.653 -8.082 -0.371 1.00 97.94 72 LEU A N 1
ATOM 525 C CA . LEU A 1 72 ? 3.931 -6.707 0.054 1.00 97.94 72 LEU A CA 1
ATOM 526 C C . LEU A 1 72 ? 5.271 -6.171 -0.453 1.00 97.94 72 LEU A C 1
ATOM 528 O O . LEU A 1 72 ? 5.327 -5.059 -0.965 1.00 97.94 72 LEU A O 1
ATOM 532 N N . SER A 1 73 ? 6.348 -6.944 -0.337 1.00 96.75 73 SER A N 1
ATOM 533 C CA . SER A 1 73 ? 7.688 -6.542 -0.774 1.00 96.75 73 SER A CA 1
ATOM 534 C C . SER A 1 73 ? 7.770 -6.326 -2.285 1.00 96.75 73 SER A C 1
ATOM 536 O O . SER A 1 73 ? 8.513 -5.457 -2.744 1.00 96.75 73 SER A O 1
ATOM 538 N N . VAL A 1 74 ? 6.992 -7.089 -3.059 1.00 97.75 74 VAL A N 1
ATOM 539 C CA . VAL A 1 74 ? 6.876 -6.923 -4.511 1.00 97.75 74 VAL A CA 1
ATOM 540 C C . VAL A 1 74 ? 6.077 -5.663 -4.814 1.00 97.75 74 VAL A C 1
ATOM 542 O O . VAL A 1 74 ? 6.579 -4.804 -5.533 1.00 97.75 74 VAL A O 1
ATOM 545 N N . ALA A 1 75 ? 4.900 -5.506 -4.205 1.00 98.06 75 ALA A N 1
ATOM 546 C CA . ALA A 1 75 ? 4.060 -4.321 -4.377 1.00 98.06 75 ALA A CA 1
ATOM 547 C C . ALA A 1 75 ? 4.810 -3.036 -4.006 1.00 98.06 75 ALA A C 1
ATOM 549 O O . ALA A 1 75 ? 4.790 -2.069 -4.759 1.00 98.06 75 ALA A O 1
ATOM 550 N N . ASN A 1 76 ? 5.549 -3.049 -2.893 1.00 98.00 76 ASN A N 1
ATOM 551 C CA . ASN A 1 76 ? 6.319 -1.902 -2.428 1.00 98.00 76 ASN A CA 1
ATOM 552 C C . ASN A 1 76 ? 7.332 -1.416 -3.469 1.00 98.00 76 ASN A C 1
ATOM 554 O O . ASN A 1 76 ? 7.461 -0.213 -3.676 1.00 98.00 76 ASN A O 1
ATOM 558 N N . ARG A 1 77 ? 8.014 -2.348 -4.143 1.00 97.12 77 ARG A N 1
ATOM 559 C CA . ARG A 1 77 ? 8.970 -2.033 -5.211 1.00 97.12 77 ARG A CA 1
ATOM 560 C C . ARG A 1 77 ? 8.282 -1.615 -6.504 1.00 97.12 77 ARG A C 1
ATOM 562 O O . ARG A 1 77 ? 8.702 -0.644 -7.115 1.00 97.12 77 ARG A O 1
ATOM 569 N N . VAL A 1 78 ? 7.229 -2.325 -6.910 1.00 97.62 78 VAL A N 1
ATOM 570 C CA . VAL A 1 78 ? 6.470 -1.997 -8.126 1.00 97.62 78 VAL A CA 1
ATOM 571 C C . VAL A 1 78 ? 5.902 -0.583 -8.031 1.00 97.62 78 VAL A C 1
ATOM 573 O O . VAL A 1 78 ? 6.027 0.185 -8.976 1.00 97.62 78 VAL A O 1
ATOM 576 N N . PHE A 1 79 ? 5.345 -0.208 -6.881 1.00 98.00 79 PHE A N 1
ATOM 577 C CA . PHE A 1 79 ? 4.765 1.118 -6.673 1.00 98.00 79 PHE A CA 1
ATOM 578 C C . PHE A 1 79 ? 5.839 2.212 -6.737 1.00 98.00 79 PHE A C 1
ATOM 580 O O . PHE A 1 79 ? 5.623 3.231 -7.382 1.00 98.00 79 PHE A O 1
ATOM 587 N N . GLU A 1 80 ? 7.022 1.971 -6.160 1.00 97.69 80 GLU A N 1
ATOM 588 C CA . GLU A 1 80 ? 8.169 2.885 -6.263 1.00 97.69 80 GLU A CA 1
ATOM 589 C C . GLU A 1 80 ? 8.650 3.057 -7.712 1.00 97.69 80 GLU A C 1
ATOM 591 O O . GLU A 1 80 ? 8.921 4.174 -8.156 1.00 97.69 80 GLU A O 1
ATOM 596 N N . GLU A 1 81 ? 8.747 1.953 -8.459 1.00 96.94 81 GLU A N 1
ATOM 597 C CA . GLU A 1 81 ? 9.178 1.954 -9.859 1.00 96.94 81 GLU A CA 1
ATOM 598 C C . GLU A 1 81 ? 8.168 2.691 -10.756 1.00 96.94 81 GLU A C 1
ATOM 600 O O . GLU A 1 81 ? 8.582 3.494 -11.595 1.00 96.94 81 GLU A O 1
ATOM 605 N N . LEU A 1 82 ? 6.862 2.469 -10.561 1.00 96.69 82 LEU A N 1
ATOM 606 C CA . LEU A 1 82 ? 5.798 3.145 -11.312 1.00 96.69 82 LEU A CA 1
ATOM 607 C C . LEU A 1 82 ? 5.719 4.636 -10.985 1.00 96.69 82 LEU A C 1
ATOM 609 O O . LEU A 1 82 ? 5.672 5.451 -11.907 1.00 96.69 82 LEU A O 1
ATOM 613 N N . ASP A 1 83 ? 5.766 4.997 -9.701 1.00 96.56 83 ASP A N 1
ATOM 614 C CA . ASP A 1 83 ? 5.780 6.394 -9.267 1.00 96.56 83 ASP A CA 1
ATOM 615 C C . ASP A 1 83 ? 6.983 7.141 -9.856 1.00 96.56 83 ASP A C 1
ATOM 617 O O . ASP A 1 83 ? 6.825 8.164 -10.523 1.00 96.56 83 ASP A O 1
ATOM 621 N N . THR A 1 84 ? 8.185 6.573 -9.722 1.00 95.88 84 THR A N 1
ATOM 622 C CA . THR A 1 84 ? 9.419 7.178 -10.243 1.00 95.88 84 THR A CA 1
ATOM 623 C C . THR A 1 84 ? 9.394 7.300 -11.766 1.00 95.88 84 THR A C 1
ATOM 625 O O . THR A 1 84 ? 9.800 8.334 -12.308 1.00 95.88 84 THR A O 1
ATOM 628 N N . ALA A 1 85 ? 8.933 6.265 -12.476 1.00 93.69 85 ALA A N 1
ATOM 629 C CA . ALA A 1 85 ? 8.853 6.280 -13.934 1.00 93.69 85 ALA A CA 1
ATOM 630 C C . ALA A 1 85 ? 7.895 7.374 -14.420 1.00 93.69 85 ALA A C 1
ATOM 632 O O . ALA A 1 85 ? 8.281 8.198 -15.252 1.00 93.69 85 ALA A O 1
ATOM 633 N N . GLN A 1 86 ? 6.693 7.442 -13.844 1.00 92.94 86 GLN A N 1
ATOM 634 C CA . GLN A 1 86 ? 5.692 8.446 -14.194 1.00 92.94 86 GLN A CA 1
ATOM 635 C C . GLN A 1 86 ? 6.154 9.867 -13.831 1.00 92.94 86 GLN A C 1
ATOM 637 O O . GLN A 1 86 ? 5.969 10.801 -14.619 1.00 92.94 86 GLN A O 1
ATOM 642 N N . HIS A 1 87 ? 6.809 10.031 -12.678 1.00 93.38 87 HIS A N 1
ATOM 643 C CA . HIS A 1 87 ? 7.370 11.303 -12.224 1.00 93.38 87 HIS A CA 1
ATOM 644 C C . HIS A 1 87 ? 8.516 11.791 -13.116 1.00 93.38 87 HIS A C 1
ATOM 646 O O . HIS A 1 87 ? 8.619 12.981 -13.396 1.00 93.38 87 HIS A O 1
ATOM 652 N N . THR A 1 88 ? 9.364 10.883 -13.598 1.00 91.75 88 THR A N 1
ATOM 653 C CA . THR A 1 88 ? 10.472 11.232 -14.500 1.00 91.75 88 THR A CA 1
ATOM 654 C C . THR A 1 88 ? 9.959 11.536 -15.908 1.00 91.75 88 THR A C 1
ATOM 656 O O . THR A 1 88 ? 10.440 12.454 -16.571 1.00 91.75 88 THR A O 1
ATOM 659 N N . ASP A 1 89 ? 8.969 10.784 -16.393 1.00 89.44 89 ASP A N 1
ATOM 660 C CA . ASP A 1 89 ? 8.438 10.955 -17.746 1.00 89.44 89 ASP A CA 1
ATOM 661 C C . ASP A 1 89 ? 7.736 12.302 -17.937 1.00 89.44 89 ASP A C 1
ATOM 663 O O . ASP A 1 89 ? 7.909 12.927 -18.987 1.00 89.44 89 ASP A O 1
ATOM 667 N N . ARG A 1 90 ? 7.024 12.796 -16.916 1.00 86.25 90 ARG A N 1
ATOM 668 C CA . ARG A 1 90 ? 6.369 14.116 -16.962 1.00 86.25 90 ARG A CA 1
ATOM 669 C C . ARG A 1 90 ? 7.344 15.296 -16.992 1.00 86.25 90 ARG A C 1
ATOM 671 O O . ARG A 1 90 ? 6.968 16.374 -17.439 1.00 86.25 90 ARG A O 1
ATOM 678 N N . GLU A 1 91 ? 8.579 15.110 -16.525 1.00 88.19 91 GLU A N 1
ATOM 679 C CA . GLU A 1 91 ? 9.612 16.155 -16.545 1.00 88.19 91 GLU A CA 1
ATOM 680 C C . GLU A 1 91 ? 10.275 16.306 -17.923 1.00 88.19 91 GLU A C 1
ATOM 682 O O . GLU A 1 91 ? 11.051 17.237 -18.143 1.00 88.19 91 GLU A O 1
ATOM 687 N N . LYS A 1 92 ? 9.981 15.410 -18.874 1.00 90.94 92 LYS A N 1
ATOM 688 C CA . LYS A 1 92 ? 10.548 15.459 -20.224 1.00 90.94 92 LYS A CA 1
ATOM 689 C C . LYS A 1 92 ? 9.913 16.567 -21.065 1.00 90.94 92 LYS A C 1
ATOM 691 O O . LYS A 1 92 ? 8.695 16.752 -21.085 1.00 90.94 92 LYS A O 1
ATOM 696 N N . ASP A 1 93 ? 10.747 17.237 -21.858 1.00 89.81 93 ASP A N 1
ATOM 697 C CA . ASP A 1 93 ? 10.295 18.237 -22.825 1.00 89.81 93 ASP A CA 1
ATOM 698 C C . ASP A 1 93 ? 9.281 17.638 -23.813 1.00 89.81 93 ASP A C 1
ATOM 700 O O . ASP A 1 93 ? 9.540 16.632 -24.476 1.00 89.81 93 ASP A O 1
ATOM 704 N N . GLY A 1 94 ? 8.121 18.289 -23.942 1.00 87.06 94 GLY A N 1
ATOM 705 C CA . GLY A 1 94 ? 7.061 17.865 -24.861 1.00 87.06 94 GLY A CA 1
ATOM 706 C C . GLY A 1 94 ? 6.168 16.733 -24.344 1.00 87.06 94 GLY A C 1
ATOM 707 O O . GLY A 1 94 ? 5.462 16.120 -25.147 1.00 87.06 94 GLY A O 1
ATOM 708 N N . TYR A 1 95 ? 6.171 16.451 -23.036 1.00 85.94 95 TYR A N 1
ATOM 709 C CA . TYR A 1 95 ? 5.243 15.497 -22.430 1.00 85.94 95 TYR A CA 1
ATOM 710 C C . TYR A 1 95 ? 3.773 15.881 -22.683 1.00 85.94 95 TYR A C 1
ATOM 712 O O . TYR A 1 95 ? 3.366 17.029 -22.510 1.00 85.94 95 TYR A O 1
ATOM 720 N N . THR A 1 96 ? 2.972 14.901 -23.109 1.00 86.38 96 THR A N 1
ATOM 721 C CA . THR A 1 96 ? 1.537 15.060 -23.425 1.00 86.38 96 THR A CA 1
ATOM 722 C C . THR A 1 96 ? 0.647 14.026 -22.724 1.00 86.38 96 THR A C 1
ATOM 724 O O . THR A 1 96 ? -0.552 13.976 -22.994 1.00 86.38 96 THR A O 1
ATOM 727 N N . GLY A 1 97 ? 1.218 13.194 -21.844 1.00 84.19 97 GLY A N 1
ATOM 728 C CA . GLY A 1 97 ? 0.483 12.171 -21.098 1.00 84.19 97 GLY A CA 1
ATOM 729 C C . GLY A 1 97 ? -0.240 12.712 -19.857 1.00 84.19 97 GLY A C 1
ATOM 730 O O . GLY A 1 97 ? -0.250 13.916 -19.591 1.00 84.19 97 GLY A O 1
ATOM 731 N N . GLY A 1 98 ? -0.858 11.807 -19.093 1.00 84.94 98 GLY A N 1
ATOM 732 C CA . GLY A 1 98 ? -1.497 12.125 -17.812 1.00 84.94 98 GLY A CA 1
ATOM 733 C C . GLY A 1 98 ? -0.482 12.544 -16.746 1.00 84.94 98 GLY A C 1
ATOM 734 O O . GLY A 1 98 ? 0.682 12.162 -16.806 1.00 84.94 98 GLY A O 1
ATOM 735 N N . TRP A 1 99 ? -0.897 13.358 -15.775 1.00 86.81 99 TRP A N 1
ATOM 736 C CA . TRP A 1 99 ? 0.001 13.766 -14.684 1.00 86.81 99 TRP A CA 1
ATOM 737 C C . TRP A 1 99 ? 0.206 12.666 -13.648 1.00 86.81 99 TRP A C 1
ATOM 739 O O . TRP A 1 99 ? 1.294 12.578 -13.083 1.00 86.81 99 TRP A O 1
ATOM 749 N N . TYR A 1 100 ? -0.843 11.874 -13.414 1.00 92.56 100 TYR A N 1
ATOM 750 C CA . TYR A 1 100 ? -0.880 10.835 -12.399 1.00 92.56 100 TYR A CA 1
ATOM 751 C C . TYR A 1 100 ? -1.739 9.665 -12.858 1.00 92.56 100 TYR A C 1
ATOM 753 O O . TYR A 1 100 ? -2.794 9.906 -13.456 1.00 92.56 100 TYR A O 1
ATOM 761 N N . ASP A 1 101 ? -1.333 8.457 -12.476 1.00 93.62 101 ASP A N 1
ATOM 762 C CA . ASP A 1 101 ? -2.153 7.250 -12.572 1.00 93.62 101 ASP A CA 1
ATOM 763 C C . ASP A 1 101 ? -2.621 6.845 -11.172 1.00 93.62 101 ASP A C 1
ATOM 765 O O . ASP A 1 101 ? -1.826 6.480 -10.303 1.00 93.62 101 ASP A O 1
ATOM 769 N N . LYS A 1 102 ? -3.930 6.908 -10.935 1.00 96.31 102 LYS A N 1
ATOM 770 C CA . LYS A 1 102 ? -4.527 6.559 -9.640 1.00 96.31 102 LYS A CA 1
ATOM 771 C C . LYS A 1 102 ? -4.627 5.048 -9.504 1.00 96.31 102 LYS A C 1
ATOM 773 O O . LYS A 1 102 ? -5.134 4.374 -10.397 1.00 96.31 102 LYS A O 1
ATOM 778 N N . THR A 1 103 ? -4.241 4.532 -8.346 1.00 97.69 103 THR A N 1
ATOM 779 C CA . THR A 1 103 ? -4.339 3.107 -8.027 1.00 97.69 103 THR A CA 1
ATOM 780 C C . THR A 1 103 ? -4.932 2.917 -6.641 1.00 97.69 103 THR A C 1
ATOM 782 O O . THR A 1 103 ? -4.399 3.420 -5.655 1.00 97.69 103 THR A O 1
ATOM 785 N N . ALA A 1 104 ? -6.040 2.182 -6.559 1.00 98.25 104 ALA A N 1
ATOM 786 C CA . ALA A 1 104 ? -6.655 1.748 -5.312 1.00 98.25 104 ALA A CA 1
ATOM 787 C C . ALA A 1 104 ? -6.176 0.336 -4.960 1.00 98.25 104 ALA A C 1
ATOM 789 O O . ALA A 1 104 ? -6.146 -0.553 -5.814 1.00 98.25 104 ALA A O 1
ATOM 790 N N . PHE A 1 105 ? -5.830 0.116 -3.697 1.00 98.50 105 PHE A N 1
ATOM 791 C CA . PHE A 1 105 ? -5.267 -1.144 -3.226 1.00 98.50 105 PHE A CA 1
ATOM 792 C C . PHE A 1 105 ? -5.837 -1.544 -1.863 1.00 98.50 105 PHE A C 1
ATOM 794 O O . PHE A 1 105 ? -6.273 -0.701 -1.078 1.00 98.50 105 PHE A O 1
ATOM 801 N N . ARG A 1 106 ? -5.775 -2.845 -1.573 1.00 98.50 106 ARG A N 1
ATOM 802 C CA . ARG A 1 106 ? -6.037 -3.434 -0.258 1.00 98.50 106 ARG A CA 1
ATOM 803 C C . ARG A 1 106 ? -4.841 -4.265 0.175 1.00 98.50 106 ARG A C 1
ATOM 805 O O . ARG A 1 106 ? -4.357 -5.088 -0.594 1.00 98.50 106 ARG A O 1
ATOM 812 N N . ILE A 1 107 ? -4.384 -4.079 1.402 1.00 98.19 107 ILE A N 1
ATOM 813 C CA . ILE A 1 107 ? -3.367 -4.902 2.047 1.00 98.19 107 ILE A CA 1
ATOM 814 C C . ILE A 1 107 ? -4.086 -5.828 3.014 1.00 98.19 107 ILE A C 1
ATOM 816 O O . ILE A 1 107 ? -4.675 -5.356 3.978 1.00 98.19 107 ILE A O 1
ATOM 820 N N . ASP A 1 108 ? -4.020 -7.127 2.768 1.00 97.25 108 ASP A N 1
ATOM 821 C CA . ASP A 1 108 ? -4.496 -8.157 3.685 1.00 97.25 108 ASP A CA 1
ATOM 822 C C . ASP A 1 108 ? -3.307 -8.634 4.536 1.00 97.25 108 ASP A C 1
ATOM 824 O O . ASP A 1 108 ? -2.271 -9.046 3.998 1.00 97.25 108 ASP A O 1
ATOM 828 N N . PHE A 1 109 ? -3.427 -8.551 5.863 1.00 94.31 109 PHE A N 1
ATOM 829 C CA . PHE A 1 109 ? -2.343 -8.864 6.797 1.00 94.31 109 PHE A CA 1
ATOM 830 C C . PHE A 1 109 ? -2.838 -9.592 8.050 1.00 94.31 109 PHE A C 1
ATOM 832 O O . PHE A 1 109 ? -4.031 -9.765 8.280 1.00 94.31 109 PHE A O 1
ATOM 839 N N . THR A 1 110 ? -1.904 -10.079 8.867 1.00 92.50 110 THR A N 1
ATOM 840 C CA . THR A 1 110 ? -2.210 -10.687 10.168 1.00 92.50 110 THR A CA 1
ATOM 841 C C . THR A 1 110 ? -1.344 -10.035 11.233 1.00 92.50 110 THR A C 1
ATOM 843 O O . THR A 1 110 ? -0.141 -10.278 11.299 1.00 92.50 110 THR A O 1
ATOM 846 N N . LEU A 1 111 ? -1.963 -9.208 12.075 1.00 88.50 111 LEU A N 1
ATOM 847 C CA . LEU A 1 111 ? -1.298 -8.501 13.168 1.00 88.50 111 LEU A CA 1
ATOM 848 C C . LEU A 1 111 ? -1.766 -9.094 14.498 1.00 88.50 111 LEU A C 1
ATOM 850 O O . LEU A 1 111 ? -2.958 -9.280 14.726 1.00 88.50 111 LEU A O 1
ATOM 854 N N . ASN A 1 112 ? -0.827 -9.449 15.379 1.00 87.06 112 ASN A N 1
ATOM 855 C CA . ASN A 1 112 ? -1.127 -10.077 16.676 1.00 87.06 112 ASN A CA 1
ATOM 856 C C . ASN A 1 112 ? -2.005 -11.347 16.575 1.00 87.06 112 ASN A C 1
ATOM 858 O O . ASN A 1 112 ? -2.790 -11.654 17.473 1.00 87.06 112 ASN A O 1
ATOM 862 N N . GLY A 1 113 ? -1.876 -12.094 15.473 1.00 86.00 113 GLY A N 1
ATOM 863 C CA . GLY A 1 113 ? -2.653 -13.309 15.209 1.00 86.00 113 GLY A CA 1
ATOM 864 C C . GLY A 1 113 ? -4.106 -13.065 14.789 1.00 86.00 113 GLY A C 1
ATOM 865 O O . GLY A 1 113 ? -4.856 -14.032 14.666 1.00 86.00 113 GLY A O 1
ATOM 866 N N . GLN A 1 114 ? -4.507 -11.810 14.569 1.00 88.12 114 GLN A N 1
ATOM 867 C CA . GLN A 1 114 ? -5.813 -11.456 14.019 1.00 88.12 114 GLN A CA 1
ATOM 868 C C . GLN A 1 114 ? -5.657 -11.027 12.554 1.00 88.12 114 GLN A C 1
ATOM 870 O O . GLN A 1 114 ? -4.802 -10.184 12.266 1.00 88.12 114 GLN A O 1
ATOM 875 N N . PRO A 1 115 ? -6.431 -11.612 11.622 1.00 91.94 115 PRO A N 1
ATOM 876 C CA . PRO A 1 115 ? -6.455 -11.147 10.245 1.00 91.94 115 PRO A CA 1
ATOM 877 C C . PRO A 1 115 ? -7.153 -9.788 10.177 1.00 91.94 115 PRO A C 1
ATOM 879 O O . PRO A 1 115 ? -8.214 -9.604 10.774 1.00 91.94 115 PRO A O 1
ATOM 882 N N . ASP A 1 116 ? -6.568 -8.861 9.432 1.00 93.69 116 ASP A N 1
ATOM 883 C CA . ASP A 1 116 ? -7.119 -7.530 9.207 1.00 93.69 116 ASP A CA 1
ATOM 884 C C . ASP A 1 116 ? -6.725 -7.021 7.812 1.00 93.69 116 ASP A C 1
ATOM 886 O O . ASP A 1 116 ? -5.966 -7.674 7.085 1.00 93.69 116 ASP A O 1
ATOM 890 N N . ASN A 1 117 ? -7.276 -5.877 7.414 1.00 96.06 117 ASN A N 1
ATOM 891 C CA . ASN A 1 117 ? -7.023 -5.267 6.122 1.00 96.06 117 ASN A CA 1
ATOM 892 C C . ASN A 1 117 ? -6.843 -3.749 6.218 1.00 96.06 117 ASN A C 1
ATOM 894 O O . ASN A 1 117 ? -7.394 -3.082 7.087 1.00 96.06 117 ASN A O 1
ATOM 898 N N . TYR A 1 118 ? -6.063 -3.210 5.287 1.00 97.25 118 TYR A N 1
ATOM 899 C CA . TYR A 1 118 ? -5.879 -1.777 5.099 1.00 97.25 118 TYR A CA 1
ATOM 900 C C . TYR A 1 118 ? -6.168 -1.422 3.644 1.00 97.25 118 TYR A C 1
ATOM 902 O O . TYR A 1 118 ? -5.565 -2.000 2.742 1.00 97.25 118 TYR A O 1
ATOM 910 N N . GLU A 1 119 ? -7.052 -0.460 3.404 1.00 97.81 119 GLU A N 1
ATOM 911 C CA . GLU A 1 119 ? -7.347 0.045 2.062 1.00 97.81 119 GLU A CA 1
ATOM 912 C C . GLU A 1 119 ? -6.797 1.458 1.877 1.00 97.81 119 GLU A C 1
ATOM 914 O O . GLU A 1 119 ? -6.857 2.299 2.776 1.00 97.81 119 GLU A O 1
ATOM 919 N N . GLY A 1 120 ? -6.258 1.718 0.689 1.00 96.94 120 GLY A N 1
ATOM 920 C CA . GLY A 1 120 ? -5.650 2.995 0.349 1.00 96.94 120 GLY A CA 1
ATOM 921 C C . GLY A 1 120 ? -5.686 3.278 -1.146 1.00 96.94 120 GLY A C 1
ATOM 922 O O . GLY A 1 120 ? -6.070 2.437 -1.963 1.00 96.94 120 GLY A O 1
ATOM 923 N N . ARG A 1 121 ? -5.297 4.503 -1.505 1.00 97.19 121 ARG A N 1
ATOM 924 C CA . ARG A 1 121 ? -5.188 4.955 -2.891 1.00 97.19 121 ARG A CA 1
ATOM 925 C C . ARG A 1 121 ? -3.920 5.780 -3.051 1.00 97.19 121 ARG A C 1
ATOM 927 O O . ARG A 1 121 ? -3.789 6.791 -2.369 1.00 97.19 121 ARG A O 1
ATOM 934 N N . GLN A 1 122 ? -3.061 5.371 -3.975 1.00 96.88 122 GLN A N 1
ATOM 935 C CA . GLN A 1 122 ? -1.833 6.076 -4.334 1.00 96.88 122 GLN A CA 1
ATOM 936 C C . GLN A 1 122 ? -1.929 6.608 -5.765 1.00 96.88 122 GLN A C 1
ATOM 938 O O . GLN A 1 122 ? -2.489 5.942 -6.638 1.00 96.88 122 GLN A O 1
ATOM 943 N N . ASP A 1 123 ? -1.369 7.793 -5.995 1.00 96.44 123 ASP A N 1
ATOM 944 C CA . ASP A 1 123 ? -1.358 8.461 -7.294 1.00 96.44 123 ASP A CA 1
ATOM 945 C C . ASP A 1 123 ? 0.071 8.433 -7.855 1.00 96.44 123 ASP A C 1
ATOM 947 O O . ASP A 1 123 ? 0.921 9.219 -7.457 1.00 96.44 123 ASP A O 1
ATOM 951 N N . PHE A 1 124 ? 0.363 7.515 -8.780 1.00 96.12 124 PHE A N 1
ATOM 952 C CA . PHE A 1 124 ? 1.715 7.383 -9.329 1.00 96.12 124 PHE A CA 1
ATOM 953 C C . PHE A 1 124 ? 2.103 8.618 -10.136 1.00 96.12 124 PHE A C 1
ATOM 955 O O . PHE A 1 124 ? 1.368 9.036 -11.028 1.00 96.12 124 PHE A O 1
ATOM 962 N N . GLY A 1 125 ? 3.280 9.168 -9.854 1.00 92.62 125 GLY A N 1
ATOM 963 C CA . GLY A 1 125 ? 3.827 10.367 -10.475 1.00 92.62 125 GLY A CA 1
ATOM 964 C C . GLY A 1 125 ? 3.899 11.564 -9.530 1.00 92.62 125 GLY A C 1
ATOM 965 O O . GLY A 1 125 ? 4.471 12.590 -9.908 1.00 92.62 125 GLY A O 1
ATOM 966 N N . ASP A 1 126 ? 3.354 11.476 -8.315 1.00 90.25 126 ASP A N 1
ATOM 967 C CA . ASP A 1 126 ? 3.464 12.529 -7.300 1.00 90.25 126 ASP A CA 1
ATOM 968 C C . ASP A 1 126 ? 4.841 12.566 -6.619 1.00 90.25 126 ASP A C 1
ATOM 970 O O . ASP A 1 126 ? 5.246 13.627 -6.135 1.00 90.25 126 ASP A O 1
ATOM 974 N N . GLY A 1 127 ? 5.623 11.487 -6.725 1.00 89.69 127 GLY A N 1
ATOM 975 C CA . GLY A 1 127 ? 6.944 11.382 -6.114 1.00 89.69 127 GLY A CA 1
ATOM 976 C C . GLY A 1 127 ? 6.899 10.952 -4.645 1.00 89.69 127 GLY A C 1
ATOM 977 O O . GLY A 1 127 ? 7.879 11.166 -3.927 1.00 89.69 127 GLY A O 1
ATOM 978 N N . GLU A 1 128 ? 5.785 10.391 -4.164 1.00 90.62 128 GLU A N 1
ATOM 979 C CA . GLU A 1 128 ? 5.672 9.853 -2.803 1.00 90.62 128 GLU A CA 1
ATOM 980 C C . GLU A 1 128 ? 6.426 8.524 -2.613 1.00 90.62 128 GLU A C 1
ATOM 982 O O . GLU A 1 128 ? 6.701 8.120 -1.476 1.00 90.62 128 GLU A O 1
ATOM 987 N N . GLY A 1 129 ? 6.837 7.885 -3.714 1.00 94.50 129 GLY A N 1
ATOM 988 C CA . GLY A 1 129 ? 7.714 6.723 -3.738 1.00 94.50 129 GLY A CA 1
ATOM 989 C C . GLY A 1 129 ? 6.994 5.398 -3.490 1.00 94.50 129 GLY A C 1
ATOM 990 O O . GLY A 1 129 ? 5.925 5.117 -4.029 1.00 94.50 129 GLY A O 1
ATOM 991 N N . SER A 1 130 ? 7.630 4.527 -2.704 1.00 97.25 130 SER A N 1
ATOM 992 C CA . SER A 1 130 ? 7.132 3.171 -2.439 1.00 97.25 130 SER A CA 1
ATOM 993 C C . SER A 1 130 ? 5.803 3.146 -1.672 1.00 97.25 130 SER A C 1
ATOM 995 O O . SER A 1 130 ? 5.508 4.066 -0.911 1.00 97.25 130 SER A O 1
ATOM 997 N N . LEU A 1 131 ? 5.059 2.039 -1.779 1.00 97.75 131 LEU A N 1
ATOM 998 C CA . LEU A 1 131 ? 3.777 1.833 -1.087 1.00 97.75 131 LEU A CA 1
ATOM 999 C C . LEU A 1 131 ? 3.840 2.155 0.417 1.00 97.75 131 LEU A C 1
ATOM 1001 O O . LEU A 1 131 ? 3.002 2.879 0.948 1.00 97.75 131 LEU A O 1
ATOM 1005 N N . VAL A 1 132 ? 4.843 1.630 1.125 1.00 97.69 132 VAL A N 1
ATOM 1006 C CA . VAL A 1 132 ? 4.979 1.848 2.574 1.00 97.69 132 VAL A CA 1
ATOM 1007 C C . VAL A 1 132 ? 5.307 3.310 2.888 1.00 97.69 132 VAL A C 1
ATOM 1009 O O . VAL A 1 132 ? 4.829 3.843 3.891 1.00 97.69 132 VAL A O 1
ATOM 1012 N N . GLN A 1 133 ? 6.097 3.968 2.035 1.00 97.38 133 GLN A N 1
ATOM 1013 C CA . GLN A 1 133 ? 6.436 5.383 2.194 1.00 97.38 133 GLN A CA 1
ATOM 1014 C C . GLN A 1 133 ? 5.211 6.275 1.968 1.00 97.38 133 GLN A C 1
ATOM 1016 O O . GLN A 1 133 ? 4.968 7.163 2.781 1.00 97.38 133 GLN A O 1
ATOM 1021 N N . HIS A 1 134 ? 4.415 5.992 0.935 1.00 97.19 134 HIS A N 1
ATOM 1022 C CA . HIS A 1 134 ? 3.141 6.657 0.666 1.00 97.19 134 HIS A CA 1
ATOM 1023 C C . HIS A 1 134 ? 2.202 6.583 1.880 1.00 97.19 134 HIS A C 1
ATOM 1025 O O . HIS A 1 134 ? 1.766 7.614 2.390 1.00 97.19 134 HIS A O 1
ATOM 1031 N N . ILE A 1 135 ? 1.965 5.381 2.426 1.00 97.69 135 ILE A N 1
ATOM 1032 C CA . ILE A 1 135 ? 1.090 5.200 3.601 1.00 97.69 135 ILE A CA 1
ATOM 1033 C C . ILE A 1 135 ? 1.622 5.996 4.799 1.00 97.69 135 ILE A C 1
ATOM 1035 O O . ILE A 1 135 ? 0.858 6.675 5.488 1.00 97.69 135 ILE A O 1
ATOM 1039 N N . GLN A 1 136 ? 2.934 5.945 5.048 1.00 97.50 136 GLN A N 1
ATOM 1040 C CA . GLN A 1 136 ? 3.545 6.703 6.136 1.00 97.50 136 GLN A CA 1
ATOM 1041 C C . GLN A 1 136 ? 3.337 8.212 5.944 1.00 97.50 136 GLN A C 1
ATOM 1043 O O . GLN A 1 136 ? 2.851 8.880 6.856 1.00 97.50 136 GLN A O 1
ATOM 1048 N N . ASN A 1 137 ? 3.656 8.741 4.762 1.00 96.56 137 ASN A N 1
ATOM 1049 C CA . ASN A 1 137 ? 3.532 10.163 4.444 1.00 96.56 137 ASN A CA 1
ATOM 1050 C C . ASN A 1 137 ? 2.083 10.647 4.585 1.00 96.56 137 ASN A C 1
ATOM 1052 O O . ASN A 1 137 ? 1.842 11.690 5.194 1.00 96.56 137 ASN A O 1
ATOM 1056 N N . TYR A 1 138 ? 1.123 9.866 4.084 1.00 96.12 138 TYR A N 1
ATOM 1057 C CA . TYR A 1 138 ? -0.304 10.161 4.172 1.00 96.12 138 TYR A CA 1
ATOM 1058 C C . TYR A 1 138 ? -0.754 10.345 5.628 1.00 96.12 138 TYR A C 1
ATOM 1060 O O . TYR A 1 138 ? -1.350 11.366 5.989 1.00 96.12 138 TYR A O 1
ATOM 1068 N N . HIS A 1 139 ? -0.427 9.387 6.499 1.00 96.50 139 HIS A N 1
ATOM 1069 C CA . HIS A 1 139 ? -0.822 9.458 7.907 1.00 96.50 139 HIS A CA 1
ATOM 1070 C C . HIS A 1 139 ? -0.051 10.535 8.678 1.00 96.50 139 HIS A C 1
ATOM 1072 O O . HIS A 1 139 ? -0.641 11.221 9.513 1.00 96.50 139 HIS A O 1
ATOM 1078 N N . GLU A 1 140 ? 1.231 10.758 8.372 1.00 96.19 140 GLU A N 1
ATOM 1079 C CA . GLU A 1 140 ? 2.019 11.843 8.972 1.00 96.19 140 GLU A CA 1
ATOM 1080 C C . GLU A 1 140 ? 1.495 13.235 8.605 1.00 96.19 140 GLU A C 1
ATOM 1082 O O . GLU A 1 140 ? 1.534 14.144 9.441 1.00 96.19 140 GLU A O 1
ATOM 1087 N N . TYR A 1 141 ? 1.021 13.408 7.369 1.00 95.06 141 TYR A N 1
ATOM 1088 C CA . TYR A 1 141 ? 0.431 14.652 6.894 1.00 95.06 141 TYR A CA 1
ATOM 1089 C C . TYR A 1 141 ? -0.861 14.960 7.655 1.00 95.06 141 TYR A C 1
ATOM 1091 O O . TYR A 1 141 ? -0.962 15.997 8.315 1.00 95.06 141 TYR A O 1
ATOM 1099 N N . TYR A 1 142 ? -1.819 14.029 7.652 1.00 94.06 142 TYR A N 1
ATOM 1100 C CA . TYR A 1 142 ? -3.119 14.246 8.292 1.00 94.06 142 TYR A CA 1
ATOM 1101 C C . TYR A 1 142 ? -3.058 14.286 9.821 1.00 94.06 142 TYR A C 1
ATOM 1103 O O . TYR A 1 142 ? -3.913 14.915 10.441 1.00 94.06 142 TYR A O 1
ATOM 1111 N N . ALA A 1 143 ? -2.040 13.686 10.442 1.00 93.25 143 ALA A N 1
ATOM 1112 C CA . ALA A 1 143 ? -1.798 13.840 11.875 1.00 93.25 143 ALA A CA 1
ATOM 1113 C C . ALA A 1 143 ? -1.440 15.287 12.273 1.00 93.25 143 ALA A C 1
ATOM 1115 O O . ALA A 1 143 ? -1.644 15.676 13.424 1.00 93.25 143 ALA A O 1
ATOM 1116 N N . LYS A 1 144 ? -0.904 16.086 11.339 1.00 94.06 144 LYS A N 1
ATOM 1117 C CA . LYS A 1 144 ? -0.470 17.477 11.567 1.00 94.06 144 LYS A CA 1
ATOM 1118 C C . LYS A 1 144 ? -1.398 18.513 10.923 1.00 94.06 144 LYS A C 1
ATOM 1120 O O . LYS A 1 144 ? -1.220 19.707 11.159 1.00 94.06 144 LYS A O 1
ATOM 1125 N N . ASP A 1 145 ? -2.358 18.082 10.108 1.00 94.75 145 ASP A N 1
ATOM 1126 C CA . ASP A 1 145 ? -3.217 18.982 9.344 1.00 94.75 145 ASP A CA 1
ATOM 1127 C C . ASP A 1 145 ? -4.371 19.545 10.192 1.00 94.75 145 ASP A C 1
ATOM 1129 O O . ASP A 1 145 ? -5.315 18.851 10.581 1.00 94.75 145 ASP A O 1
ATOM 1133 N N . GLU A 1 146 ? -4.316 20.850 10.464 1.00 94.25 146 GLU A N 1
ATOM 1134 C CA . GLU A 1 146 ? -5.353 21.548 11.234 1.00 94.25 146 GLU A CA 1
ATOM 1135 C C . GLU A 1 146 ? -6.683 21.636 10.469 1.00 94.25 146 GLU A C 1
ATOM 1137 O O . GLU A 1 146 ? -7.750 21.643 11.087 1.00 94.25 146 GLU A O 1
ATOM 1142 N N . ASN A 1 147 ? -6.658 21.668 9.132 1.00 95.19 147 ASN A N 1
ATOM 1143 C CA . ASN A 1 147 ? -7.885 21.689 8.333 1.00 95.19 147 ASN A CA 1
ATOM 1144 C C . ASN A 1 147 ? -8.659 20.374 8.473 1.00 95.19 147 ASN A C 1
ATOM 1146 O O . ASN A 1 147 ? -9.869 20.397 8.701 1.00 95.19 147 ASN A O 1
ATOM 1150 N N . TRP A 1 148 ? -7.962 19.241 8.410 1.00 94.50 148 TRP A N 1
ATOM 1151 C CA . TRP A 1 148 ? -8.513 17.914 8.646 1.00 94.50 148 TRP A CA 1
ATOM 1152 C C . TRP A 1 148 ? -9.089 17.780 10.049 1.00 94.50 148 TRP A C 1
ATOM 1154 O O . TRP A 1 148 ? -10.248 17.399 10.203 1.00 94.50 148 TRP A O 1
ATOM 1164 N N . LYS A 1 149 ? -8.334 18.179 11.074 1.00 94.69 149 LYS A N 1
ATOM 1165 C CA . LYS A 1 149 ? -8.828 18.207 12.455 1.00 94.69 149 LYS A CA 1
ATOM 1166 C C . LYS A 1 149 ? -10.124 19.009 12.578 1.00 94.69 149 LYS A C 1
ATOM 1168 O O . LYS A 1 149 ? -11.099 18.523 13.150 1.00 94.69 149 LYS A O 1
ATOM 1173 N N . ASN A 1 150 ? -10.170 20.210 12.001 1.00 96.00 150 ASN A N 1
ATOM 1174 C CA . ASN A 1 150 ? -11.377 21.037 12.002 1.00 96.00 150 ASN A CA 1
ATOM 1175 C C . ASN A 1 150 ? -12.535 20.363 11.252 1.00 96.00 150 ASN A C 1
ATOM 1177 O O . ASN A 1 150 ? -13.675 20.407 11.715 1.00 96.00 150 ASN A O 1
ATOM 1181 N N . PHE A 1 151 ? -12.254 19.696 10.131 1.00 95.62 151 PHE A N 1
ATOM 1182 C CA . PHE A 1 151 ? -13.242 18.937 9.371 1.00 95.62 151 PHE A CA 1
ATOM 1183 C C . PHE A 1 151 ? -13.822 17.768 10.180 1.00 95.62 151 PHE A C 1
ATOM 1185 O O . PHE A 1 151 ? -15.043 17.603 10.216 1.00 95.62 151 PHE A O 1
ATOM 1192 N N . VAL A 1 152 ? -12.986 16.977 10.858 1.00 95.44 152 VAL A N 1
ATOM 1193 C CA . VAL A 1 152 ? -13.439 15.850 11.689 1.00 95.44 152 VAL A CA 1
ATOM 1194 C C . VAL A 1 152 ? -14.265 16.355 12.868 1.00 95.44 152 VAL A C 1
ATOM 1196 O O . VAL A 1 152 ? -15.374 15.867 13.085 1.00 95.44 152 VAL A O 1
ATOM 1199 N N . LEU A 1 153 ? -13.791 17.387 13.571 1.00 95.62 153 LEU A N 1
ATOM 1200 C CA . LEU A 1 153 ? -14.514 17.981 14.696 1.00 95.62 153 LEU A CA 1
ATOM 1201 C C . LEU A 1 153 ? -15.875 18.547 14.280 1.00 95.62 153 LEU A C 1
ATOM 1203 O O . LEU A 1 153 ? -16.856 18.356 14.995 1.00 95.62 153 LEU A O 1
ATOM 1207 N N . HIS A 1 154 ? -15.949 19.209 13.125 1.00 95.44 154 HIS A N 1
ATOM 1208 C CA . HIS A 1 154 ? -17.190 19.803 12.635 1.00 95.44 154 HIS A CA 1
ATOM 1209 C C . HIS A 1 154 ? -18.204 18.754 12.154 1.00 95.44 154 HIS A C 1
ATOM 1211 O O . HIS A 1 154 ? -19.396 18.895 12.412 1.00 95.44 154 HIS A O 1
ATOM 1217 N N . ASN A 1 155 ? -17.757 17.714 11.441 1.00 96.50 155 ASN A N 1
ATOM 1218 C CA . ASN A 1 155 ? -18.667 16.769 10.780 1.00 96.50 155 ASN A CA 1
ATOM 1219 C C . ASN A 1 155 ? -18.953 15.504 11.594 1.00 96.50 155 ASN A C 1
ATOM 1221 O O . ASN A 1 155 ? -20.031 14.931 11.465 1.00 96.50 155 ASN A O 1
ATOM 1225 N N . LYS A 1 156 ? -17.986 15.045 12.395 1.00 95.31 156 LYS A N 1
ATOM 1226 C CA . LYS A 1 156 ? -18.060 13.781 13.144 1.00 95.31 156 LYS A CA 1
ATOM 1227 C C . LYS A 1 156 ? -17.995 13.976 14.663 1.00 95.31 156 LYS A C 1
ATOM 1229 O O . LYS A 1 156 ? -18.403 13.085 15.400 1.00 95.31 156 LYS A O 1
ATOM 1234 N N . GLY A 1 157 ? -17.526 15.133 15.130 1.00 95.31 157 GLY A N 1
ATOM 1235 C CA . G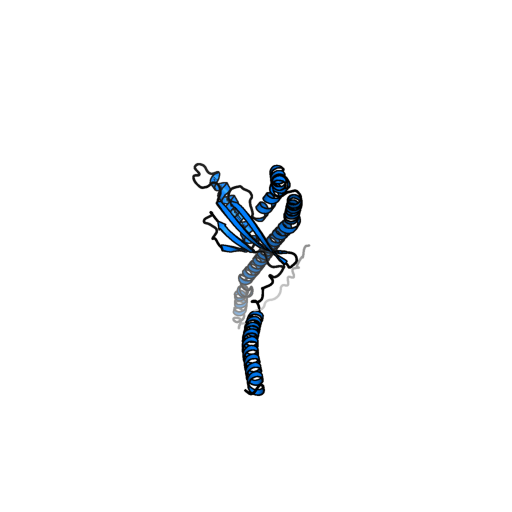LY A 1 157 ? -17.464 15.482 16.549 1.00 95.31 157 GLY A CA 1
ATOM 1236 C C . GLY A 1 157 ? -16.141 15.116 17.241 1.00 95.31 157 GLY A C 1
ATOM 1237 O O . GLY A 1 157 ? -15.222 14.583 16.616 1.00 95.31 157 GLY A O 1
ATOM 1238 N N . PRO A 1 158 ? -16.019 15.425 18.545 1.00 95.25 158 PRO A N 1
ATOM 1239 C CA . PRO A 1 158 ? -14.781 15.256 19.310 1.00 95.25 158 PRO A CA 1
ATOM 1240 C C . PRO A 1 158 ? -14.386 13.793 19.547 1.00 95.25 158 PRO A C 1
ATOM 1242 O O . PRO A 1 158 ? -13.203 13.480 19.50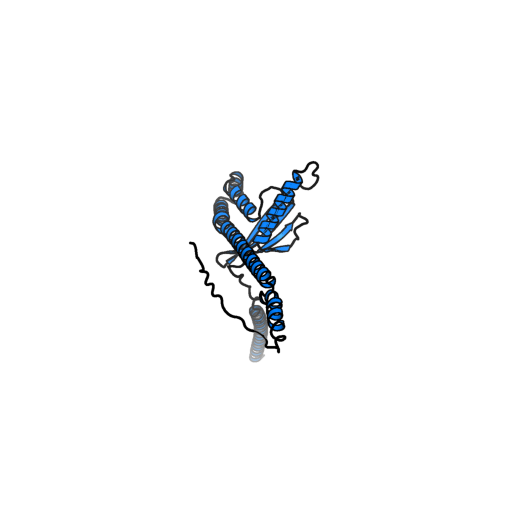7 1.00 95.25 158 PRO A O 1
ATOM 1245 N N . GLU A 1 159 ? -15.347 12.887 19.739 1.00 95.75 159 GLU A N 1
ATOM 1246 C CA . GLU A 1 159 ? -15.069 11.452 19.927 1.00 95.75 159 GLU A CA 1
ATOM 1247 C C . GLU A 1 159 ? -14.422 10.840 18.679 1.00 95.75 159 GLU A C 1
ATOM 1249 O O . GLU A 1 159 ? -13.429 10.122 18.773 1.00 95.75 159 GLU A O 1
ATOM 1254 N N . ALA A 1 160 ? -14.926 11.206 17.498 1.00 95.06 160 ALA A N 1
ATOM 1255 C CA . ALA A 1 160 ? -14.355 10.780 16.228 1.00 95.06 160 ALA A CA 1
ATOM 1256 C C . ALA A 1 160 ? -12.940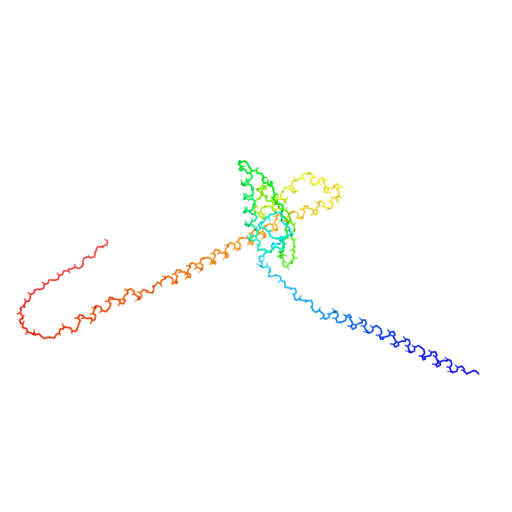 11.331 16.006 1.00 95.06 160 ALA A C 1
ATOM 1258 O O . ALA A 1 160 ? -12.127 10.664 15.378 1.00 95.06 160 ALA A O 1
ATOM 1259 N N . TRP A 1 161 ? -12.625 12.522 16.525 1.00 95.00 161 TRP A N 1
ATOM 1260 C CA . TRP A 1 161 ? -11.269 13.071 16.463 1.00 95.00 161 TRP A CA 1
ATOM 1261 C C . TRP A 1 161 ? -10.286 12.308 17.358 1.00 95.00 161 TRP A C 1
ATOM 1263 O O . TRP A 1 161 ? -9.152 12.062 16.953 1.00 95.00 161 TRP A O 1
ATOM 1273 N N . GLU A 1 162 ? -10.706 11.899 18.557 1.00 95.62 162 GLU A N 1
ATOM 1274 C CA . GLU A 1 162 ? -9.874 11.042 19.410 1.00 95.62 162 GLU A CA 1
ATOM 1275 C C . GLU A 1 162 ? -9.631 9.670 18.769 1.00 95.62 162 GLU A C 1
ATOM 1277 O O . GLU A 1 162 ? -8.500 9.185 18.781 1.00 95.62 162 GLU A O 1
ATOM 1282 N N . GLN A 1 163 ? -10.655 9.085 18.141 1.00 95.88 163 GLN A N 1
ATOM 1283 C CA . GLN A 1 163 ? -10.508 7.837 17.393 1.00 95.88 163 GLN A CA 1
ATOM 1284 C C . GLN A 1 163 ? -9.576 7.992 16.180 1.00 95.88 163 GLN A C 1
ATOM 1286 O O . GLN A 1 163 ? -8.682 7.172 16.003 1.00 95.88 163 GLN A O 1
ATOM 1291 N N . ASP A 1 164 ? -9.738 9.053 15.384 1.00 94.38 164 ASP A N 1
ATOM 1292 C CA . ASP A 1 164 ? -8.919 9.333 14.194 1.00 94.38 164 ASP A CA 1
ATOM 1293 C C . ASP A 1 164 ? -7.431 9.506 14.545 1.00 94.38 164 ASP A C 1
ATOM 1295 O O . ASP A 1 164 ? -6.556 8.999 13.836 1.00 94.38 164 ASP A O 1
ATOM 1299 N N . LYS A 1 165 ? -7.142 10.161 15.680 1.00 94.56 165 LYS A N 1
ATOM 1300 C CA . LYS A 1 165 ? -5.784 10.265 16.234 1.00 94.56 165 LYS A CA 1
ATOM 1301 C C . LYS A 1 165 ? -5.229 8.912 16.659 1.00 94.56 165 LYS A C 1
ATOM 1303 O O . LYS A 1 165 ? -4.098 8.601 16.299 1.00 94.56 165 LYS A O 1
ATOM 1308 N N . ALA A 1 166 ? -6.002 8.129 17.411 1.00 95.69 166 ALA A N 1
ATOM 1309 C CA . ALA A 1 166 ? -5.564 6.818 17.884 1.00 95.69 166 ALA A CA 1
ATOM 1310 C C . ALA A 1 166 ? -5.296 5.854 16.716 1.00 95.69 166 ALA A C 1
ATOM 1312 O O . ALA A 1 166 ? -4.299 5.138 16.723 1.00 95.69 166 ALA A O 1
ATOM 1313 N N . GLU A 1 167 ? -6.145 5.877 15.687 1.00 94.25 167 GLU A N 1
ATOM 1314 C CA . GLU A 1 167 ? -5.964 5.093 14.464 1.00 94.25 167 GLU A CA 1
ATOM 1315 C C . GLU A 1 167 ? -4.675 5.489 13.733 1.00 94.25 167 GLU A C 1
ATOM 1317 O O . GLU A 1 167 ? -3.862 4.627 13.405 1.00 94.25 167 GLU A O 1
ATOM 1322 N N . ARG A 1 168 ? -4.434 6.792 13.539 1.00 95.62 168 ARG A N 1
ATOM 1323 C CA . ARG A 1 168 ? -3.200 7.295 12.908 1.00 95.62 168 ARG A CA 1
ATOM 1324 C C . ARG A 1 168 ? -1.953 6.957 13.707 1.00 95.62 168 ARG A C 1
ATOM 1326 O O . ARG A 1 168 ? -0.939 6.584 13.123 1.00 95.62 168 ARG A O 1
ATOM 1333 N N . GLU A 1 169 ? -2.014 7.082 15.029 1.00 95.62 169 GLU A N 1
ATOM 1334 C CA . GLU A 1 169 ? -0.904 6.718 15.905 1.00 95.62 169 GLU A CA 1
ATOM 1335 C C . GLU A 1 169 ? -0.600 5.220 15.809 1.00 95.62 169 GLU A C 1
ATOM 1337 O O . GLU A 1 169 ? 0.562 4.855 15.626 1.00 95.62 169 GLU A O 1
ATOM 1342 N N . MET A 1 170 ? -1.625 4.362 15.833 1.00 95.31 170 MET A N 1
ATOM 1343 C CA . MET A 1 170 ? -1.470 2.919 15.630 1.00 95.31 170 MET A CA 1
ATOM 1344 C C . MET A 1 170 ? -0.854 2.615 14.261 1.00 95.31 170 MET A C 1
ATOM 1346 O O . MET A 1 170 ? 0.112 1.855 14.177 1.00 95.31 170 MET A O 1
ATOM 1350 N N . VAL A 1 171 ? -1.331 3.259 13.191 1.00 96.19 171 VAL A N 1
ATOM 1351 C CA . VAL A 1 171 ? -0.775 3.042 11.852 1.00 96.19 171 VAL A CA 1
ATOM 1352 C C . VAL A 1 171 ? 0.704 3.435 11.791 1.00 96.19 171 VAL A C 1
ATOM 1354 O O . VAL A 1 171 ? 1.535 2.652 11.334 1.00 96.19 171 VAL A O 1
ATOM 1357 N N . LEU A 1 172 ? 1.060 4.624 12.277 1.00 96.19 172 LEU A N 1
ATOM 1358 C CA . LEU A 1 172 ? 2.431 5.135 12.209 1.00 96.19 172 LEU A CA 1
ATOM 1359 C C . LEU A 1 172 ? 3.412 4.349 13.086 1.00 96.19 172 LEU A C 1
ATOM 1361 O O . LEU A 1 172 ? 4.571 4.184 12.705 1.00 96.19 172 LEU A O 1
ATOM 1365 N N . THR A 1 173 ? 2.971 3.877 14.253 1.00 94.94 173 THR A N 1
ATOM 1366 C CA . THR A 1 173 ? 3.847 3.209 15.226 1.00 94.94 173 THR A CA 1
ATOM 1367 C C . THR A 1 173 ? 3.906 1.697 15.032 1.00 94.94 173 THR A C 1
ATOM 1369 O O . THR A 1 173 ? 5.003 1.129 15.009 1.00 94.94 173 THR A O 1
ATOM 1372 N N . GLU A 1 174 ? 2.761 1.044 14.844 1.00 94.81 174 GLU A N 1
ATOM 1373 C CA . GLU A 1 174 ? 2.657 -0.412 14.755 1.00 94.81 174 GLU A CA 1
ATOM 1374 C C . GLU A 1 174 ? 2.626 -0.880 13.299 1.00 94.81 174 GLU A C 1
ATOM 1376 O O . GLU A 1 174 ? 3.499 -1.645 12.880 1.00 94.81 174 GLU A O 1
ATOM 1381 N N . PHE A 1 175 ? 1.670 -0.393 12.502 1.00 95.88 175 PHE A N 1
ATOM 1382 C CA . PHE A 1 175 ? 1.430 -0.928 11.158 1.00 95.88 175 PHE A CA 1
ATOM 1383 C C . PHE A 1 175 ? 2.587 -0.649 10.190 1.00 95.88 175 PHE A C 1
ATOM 1385 O O . PHE A 1 175 ? 3.084 -1.565 9.539 1.00 95.88 175 PHE A O 1
ATOM 1392 N N . ILE A 1 176 ? 3.095 0.586 10.126 1.00 97.12 176 ILE A N 1
ATOM 1393 C CA . ILE A 1 176 ? 4.244 0.925 9.271 1.00 97.12 176 ILE A CA 1
ATOM 1394 C C . ILE A 1 176 ? 5.487 0.124 9.669 1.00 97.12 176 ILE A C 1
ATOM 1396 O O . ILE A 1 176 ? 6.216 -0.366 8.801 1.00 97.12 176 ILE A O 1
ATOM 1400 N N . SER A 1 177 ? 5.728 -0.042 10.971 1.00 96.31 177 SER A N 1
ATOM 1401 C CA . SER A 1 177 ? 6.836 -0.858 11.478 1.00 96.31 177 SER A CA 1
ATOM 1402 C C . SER A 1 177 ? 6.699 -2.316 11.035 1.00 96.31 177 SER A C 1
ATOM 1404 O O . SER A 1 177 ? 7.670 -2.907 10.555 1.00 96.31 177 SER A O 1
ATOM 1406 N N . TYR A 1 178 ? 5.487 -2.866 11.122 1.00 95.19 178 TYR A N 1
ATOM 1407 C CA . TYR A 1 178 ? 5.148 -4.206 10.652 1.00 95.19 178 TYR A CA 1
ATOM 1408 C C . TYR A 1 178 ? 5.407 -4.375 9.145 1.00 95.19 178 TYR A C 1
ATOM 1410 O O . TYR A 1 178 ? 6.122 -5.296 8.741 1.00 95.19 178 TYR A O 1
ATOM 1418 N N . LEU A 1 179 ? 4.930 -3.449 8.304 1.00 96.62 179 LEU A N 1
ATOM 1419 C CA . LEU A 1 179 ? 5.155 -3.507 6.854 1.00 96.62 179 LEU A CA 1
ATOM 1420 C C . LEU A 1 179 ? 6.651 -3.452 6.502 1.00 96.62 179 LEU A C 1
ATOM 1422 O O . LEU A 1 179 ? 7.142 -4.259 5.708 1.00 96.62 179 LEU A O 1
ATOM 1426 N N . LYS A 1 180 ? 7.408 -2.544 7.134 1.00 96.31 180 LYS A N 1
ATOM 1427 C CA . LYS A 1 180 ? 8.864 -2.428 6.937 1.00 96.31 180 LYS A CA 1
ATOM 1428 C C . LYS A 1 180 ? 9.601 -3.703 7.336 1.00 96.31 180 LYS A C 1
ATOM 1430 O O . LYS A 1 180 ? 10.535 -4.110 6.641 1.00 96.31 180 LYS A O 1
ATOM 1435 N N . GLN A 1 181 ? 9.191 -4.338 8.434 1.00 94.88 181 GLN A N 1
ATOM 1436 C CA . GLN A 1 181 ? 9.775 -5.597 8.884 1.00 94.88 181 GLN A CA 1
ATOM 1437 C C . GLN A 1 181 ? 9.591 -6.697 7.836 1.00 94.88 181 GLN A C 1
ATOM 1439 O O . GLN A 1 181 ? 10.570 -7.353 7.483 1.00 94.88 181 GLN A O 1
ATOM 1444 N N . HIS A 1 182 ? 8.380 -6.864 7.302 1.00 94.25 182 HIS A N 1
ATOM 1445 C CA . HIS A 1 182 ? 8.115 -7.868 6.271 1.00 94.25 182 HIS A CA 1
ATOM 1446 C C . HIS A 1 182 ? 8.894 -7.597 4.980 1.00 94.25 182 HIS A C 1
ATOM 1448 O O . HIS A 1 182 ? 9.536 -8.509 4.465 1.00 94.25 182 HIS A O 1
ATOM 1454 N N . CYS A 1 183 ? 8.960 -6.345 4.515 1.00 95.06 183 CYS A N 1
ATOM 1455 C CA . CYS A 1 183 ? 9.796 -5.989 3.363 1.00 95.06 183 CYS A CA 1
ATOM 1456 C C . CYS A 1 183 ? 11.278 -6.351 3.575 1.00 95.06 183 CYS A C 1
ATOM 1458 O O . CYS A 1 183 ? 11.925 -6.881 2.670 1.00 95.06 183 CYS A O 1
ATOM 1460 N N . ASN A 1 184 ? 11.821 -6.092 4.769 1.00 94.38 184 ASN A N 1
ATOM 1461 C CA . ASN A 1 184 ? 13.209 -6.424 5.096 1.00 94.38 184 ASN A CA 1
ATOM 1462 C C . ASN A 1 184 ? 13.441 -7.944 5.166 1.00 94.38 184 ASN A C 1
ATOM 1464 O O . ASN A 1 184 ? 14.424 -8.444 4.620 1.00 94.38 184 ASN A O 1
ATOM 1468 N N . LEU A 1 185 ? 12.522 -8.692 5.785 1.00 93.19 185 LEU A N 1
ATOM 1469 C CA . LEU A 1 185 ? 12.587 -10.155 5.839 1.00 93.19 185 LEU A CA 1
ATOM 1470 C C . LEU A 1 185 ? 12.588 -10.761 4.432 1.00 93.19 185 LEU A C 1
ATOM 1472 O O . LEU A 1 185 ? 13.487 -11.542 4.115 1.00 93.19 185 LEU A O 1
ATOM 1476 N N . SER A 1 186 ? 11.679 -10.333 3.554 1.00 91.56 186 SER A N 1
ATOM 1477 C CA . SER A 1 186 ? 11.632 -10.817 2.170 1.00 91.56 186 SER A CA 1
ATOM 1478 C C . SER A 1 186 ? 12.909 -10.469 1.395 1.00 91.56 186 SER A C 1
ATOM 1480 O O . SER A 1 186 ? 13.414 -11.293 0.629 1.00 91.56 186 SER A O 1
ATOM 1482 N N . ALA A 1 187 ? 13.508 -9.294 1.623 1.00 91.25 187 ALA A N 1
ATOM 1483 C CA . ALA A 1 187 ? 14.797 -8.939 1.025 1.00 91.25 187 ALA A CA 1
ATOM 1484 C C . ALA A 1 187 ? 15.939 -9.854 1.510 1.00 91.25 187 ALA A C 1
ATOM 1486 O O . ALA A 1 187 ? 16.755 -10.317 0.705 1.00 91.25 187 ALA A O 1
ATOM 1487 N N . MET A 1 188 ? 15.982 -10.168 2.809 1.00 92.75 188 MET A N 1
ATOM 1488 C CA . MET A 1 188 ? 16.954 -11.104 3.380 1.00 92.75 188 MET A CA 1
ATOM 1489 C C . MET A 1 188 ? 16.777 -12.524 2.824 1.00 92.75 188 MET A C 1
ATOM 1491 O O . MET A 1 188 ? 17.765 -13.173 2.475 1.00 92.75 188 MET A O 1
ATOM 1495 N N . GLU A 1 189 ? 15.538 -13.001 2.691 1.00 90.38 189 GLU A N 1
ATOM 1496 C CA . GLU A 1 189 ? 15.231 -14.308 2.102 1.00 90.38 189 GLU A CA 1
ATOM 1497 C C . GLU A 1 189 ? 15.642 -14.390 0.630 1.00 90.38 189 GLU A C 1
ATOM 1499 O O . GLU A 1 189 ? 16.240 -15.384 0.197 1.00 90.38 189 GLU A O 1
ATOM 1504 N N . GLN A 1 190 ? 15.385 -13.332 -0.144 1.00 89.12 190 GLN A N 1
ATOM 1505 C CA . GLN A 1 190 ? 15.822 -13.234 -1.536 1.00 89.12 190 GLN A CA 1
ATOM 1506 C C . GLN A 1 190 ? 17.351 -13.258 -1.643 1.00 89.12 190 GLN A C 1
ATOM 1508 O O . GLN A 1 190 ? 17.889 -14.022 -2.450 1.00 89.12 190 GLN A O 1
ATOM 1513 N N . ALA A 1 191 ? 18.058 -12.499 -0.799 1.00 90.25 191 ALA A N 1
ATOM 1514 C CA . ALA A 1 191 ? 19.520 -12.478 -0.763 1.00 90.25 191 ALA A CA 1
ATOM 1515 C C . ALA A 1 191 ? 20.112 -13.845 -0.376 1.00 90.25 191 ALA A C 1
ATOM 1517 O O . ALA A 1 191 ? 21.025 -14.342 -1.040 1.00 90.25 191 ALA A O 1
ATOM 1518 N N . ALA A 1 192 ? 19.554 -14.504 0.644 1.00 90.88 192 ALA A N 1
ATOM 1519 C CA . ALA A 1 192 ? 19.966 -15.846 1.049 1.00 90.88 192 ALA A CA 1
ATOM 1520 C C . ALA A 1 192 ? 19.726 -16.871 -0.072 1.00 90.88 192 ALA A C 1
ATOM 1522 O O . ALA A 1 192 ? 20.592 -17.693 -0.379 1.00 90.88 192 ALA A O 1
ATOM 1523 N N . THR A 1 193 ? 18.574 -16.795 -0.740 1.00 89.56 193 THR A N 1
ATOM 1524 C CA . THR A 1 193 ? 18.235 -17.683 -1.857 1.00 89.56 193 THR A CA 1
ATOM 1525 C C . THR A 1 193 ? 19.147 -17.450 -3.062 1.00 89.56 193 THR A C 1
ATOM 1527 O O . THR A 1 193 ? 19.563 -18.415 -3.711 1.00 89.56 193 THR A O 1
ATOM 1530 N N . ALA A 1 194 ? 19.497 -16.196 -3.360 1.00 90.44 194 ALA A N 1
ATOM 1531 C CA . ALA A 1 194 ? 20.461 -15.852 -4.401 1.00 90.44 194 ALA A CA 1
ATOM 1532 C C . ALA A 1 194 ? 21.849 -16.433 -4.089 1.00 90.44 194 ALA A C 1
ATOM 1534 O O . ALA A 1 194 ? 22.394 -17.165 -4.915 1.00 90.44 194 ALA A O 1
ATOM 1535 N N . ALA A 1 195 ? 22.357 -16.240 -2.868 1.00 89.19 195 ALA A N 1
ATOM 1536 C CA . ALA A 1 195 ? 23.638 -16.800 -2.432 1.00 89.19 195 ALA A CA 1
ATOM 1537 C C . ALA A 1 195 ? 23.668 -18.339 -2.510 1.00 89.19 195 ALA A C 1
ATOM 1539 O O . ALA A 1 195 ? 24.648 -18.932 -2.964 1.00 89.19 195 ALA A O 1
ATOM 1540 N N . LEU A 1 196 ? 22.573 -19.015 -2.138 1.00 91.69 196 LEU A N 1
ATOM 1541 C CA . LEU A 1 196 ? 22.453 -20.471 -2.278 1.00 91.69 196 LEU A CA 1
ATOM 1542 C C . LEU A 1 196 ? 22.447 -20.923 -3.744 1.00 91.69 196 LEU A C 1
ATOM 1544 O O . LEU A 1 196 ? 22.987 -21.986 -4.065 1.00 91.69 196 LEU A O 1
ATOM 1548 N N . ARG A 1 197 ? 21.830 -20.149 -4.645 1.00 87.31 197 ARG A N 1
ATOM 1549 C CA . ARG A 1 197 ? 21.872 -20.423 -6.089 1.00 87.31 197 ARG A CA 1
ATOM 1550 C C . ARG A 1 197 ? 23.283 -20.232 -6.636 1.00 87.31 197 ARG A C 1
ATOM 1552 O O . ARG A 1 197 ? 23.727 -21.091 -7.392 1.00 87.31 197 ARG A O 1
ATOM 1559 N N . GLU A 1 198 ? 23.993 -19.188 -6.219 1.00 85.69 198 GLU A N 1
ATOM 1560 C CA . GLU A 1 198 ? 25.386 -18.930 -6.601 1.00 85.69 198 GLU A CA 1
ATOM 1561 C C . GLU A 1 198 ? 26.356 -20.009 -6.094 1.00 85.69 198 GLU A C 1
ATOM 1563 O O . GLU A 1 198 ? 27.181 -20.497 -6.866 1.00 85.69 198 GLU A O 1
ATOM 1568 N N . ASP A 1 199 ? 26.230 -20.480 -4.845 1.00 78.44 199 ASP A N 1
ATOM 1569 C CA . ASP A 1 199 ? 27.044 -21.613 -4.362 1.00 78.44 199 ASP A CA 1
ATOM 1570 C C . ASP A 1 199 ? 26.737 -22.885 -5.168 1.00 78.44 199 ASP A C 1
ATOM 1572 O O . ASP A 1 199 ? 27.640 -23.622 -5.569 1.00 78.44 199 ASP A O 1
ATOM 1576 N N . ARG A 1 200 ? 25.462 -23.140 -5.495 1.00 76.75 200 ARG A N 1
ATOM 1577 C CA . ARG A 1 200 ? 25.088 -24.284 -6.343 1.00 76.75 200 ARG A CA 1
ATOM 1578 C C . ARG A 1 200 ? 25.652 -24.170 -7.759 1.00 76.75 200 ARG A C 1
ATOM 1580 O O . ARG A 1 200 ? 26.140 -25.176 -8.276 1.00 76.75 200 ARG A O 1
ATOM 1587 N N . THR A 1 201 ? 25.596 -23.002 -8.400 1.00 76.44 201 THR A N 1
ATOM 1588 C CA . THR A 1 201 ? 26.169 -22.809 -9.744 1.00 76.44 201 THR A CA 1
ATOM 1589 C C . THR A 1 201 ? 27.690 -22.920 -9.710 1.00 76.44 201 THR A C 1
ATOM 1591 O O . THR A 1 201 ? 28.262 -23.608 -10.557 1.00 76.44 201 THR A O 1
ATOM 1594 N N . PHE A 1 202 ? 28.346 -22.365 -8.688 1.00 73.75 202 PHE A N 1
ATOM 1595 C CA . PHE A 1 202 ? 29.785 -22.513 -8.477 1.00 73.75 202 PHE A CA 1
ATOM 1596 C C . PHE A 1 202 ? 30.192 -23.981 -8.284 1.00 73.75 202 PHE A C 1
ATOM 1598 O O . PHE A 1 202 ? 31.103 -24.470 -8.958 1.00 73.75 202 PHE A O 1
ATOM 1605 N N . ARG A 1 203 ? 29.488 -24.729 -7.422 1.00 72.31 203 ARG A N 1
ATOM 1606 C CA . ARG A 1 203 ? 29.734 -26.167 -7.220 1.00 72.31 203 ARG A CA 1
ATOM 1607 C C . ARG A 1 203 ? 29.488 -26.987 -8.482 1.00 72.31 203 ARG A C 1
ATOM 1609 O O . ARG A 1 203 ? 30.246 -27.916 -8.740 1.00 72.31 203 ARG A O 1
ATOM 1616 N N . ARG A 1 204 ? 28.468 -26.647 -9.274 1.00 69.56 204 ARG A N 1
ATOM 1617 C CA . ARG A 1 204 ? 28.144 -27.332 -10.536 1.00 69.56 204 ARG A CA 1
ATOM 1618 C C . ARG A 1 204 ? 29.184 -27.078 -11.632 1.00 69.56 204 ARG A C 1
ATOM 1620 O O . ARG A 1 204 ? 29.436 -27.973 -12.432 1.00 69.56 204 ARG A O 1
ATOM 1627 N N . ASN A 1 205 ? 29.804 -25.898 -11.649 1.00 68.88 205 ASN A N 1
ATOM 1628 C CA . ASN A 1 205 ? 30.779 -25.499 -12.668 1.00 68.88 205 ASN A CA 1
ATOM 1629 C C . ASN A 1 205 ? 32.232 -25.867 -12.315 1.00 68.88 205 ASN A C 1
ATOM 1631 O O . ASN A 1 205 ? 33.130 -25.694 -13.142 1.00 68.88 205 ASN A O 1
ATOM 1635 N N . ARG A 1 206 ? 32.491 -26.426 -11.122 1.00 60.66 206 ARG A N 1
ATOM 1636 C CA . ARG A 1 206 ? 33.758 -27.113 -10.839 1.00 60.66 206 ARG A CA 1
ATOM 1637 C C . ARG A 1 206 ? 33.824 -28.400 -11.662 1.00 60.66 206 ARG A C 1
ATOM 1639 O O . ARG A 1 206 ? 33.292 -29.432 -11.260 1.00 60.66 206 ARG A O 1
ATOM 1646 N N . LEU A 1 207 ? 34.549 -28.363 -12.782 1.00 56.06 207 LEU A N 1
ATOM 1647 C CA . LEU A 1 207 ? 35.093 -29.587 -13.373 1.00 56.06 207 LEU A CA 1
ATOM 1648 C C . LEU A 1 207 ? 35.872 -30.329 -12.275 1.00 56.06 207 LEU A C 1
ATOM 1650 O O . LEU A 1 207 ? 36.658 -29.696 -11.559 1.00 56.06 207 LEU A O 1
ATOM 1654 N N . PRO A 1 208 ? 35.671 -31.645 -12.096 1.00 56.97 208 PRO A N 1
ATOM 1655 C CA . PRO A 1 208 ? 36.370 -32.352 -11.044 1.00 56.97 208 PRO A CA 1
ATOM 1656 C C . PRO A 1 208 ? 37.869 -32.287 -11.354 1.00 56.97 208 PRO A C 1
ATOM 1658 O O . PRO A 1 208 ? 38.295 -32.604 -12.468 1.00 56.97 208 PRO A O 1
ATOM 1661 N N . ILE A 1 209 ? 38.665 -31.864 -10.364 1.00 54.47 209 ILE A N 1
ATOM 1662 C CA . ILE A 1 209 ? 40.136 -31.739 -10.438 1.00 54.47 209 ILE A CA 1
ATOM 1663 C C . ILE A 1 209 ? 40.783 -33.047 -10.945 1.00 54.47 209 ILE A C 1
ATOM 1665 O O . ILE A 1 209 ? 41.855 -33.036 -11.548 1.00 54.47 209 ILE A O 1
ATOM 1669 N N . THR A 1 210 ? 40.090 -34.179 -10.801 1.00 52.28 210 THR A N 1
ATOM 1670 C CA . THR A 1 210 ? 40.482 -35.486 -11.343 1.00 52.28 210 THR A CA 1
ATOM 1671 C C . THR A 1 210 ? 40.570 -35.537 -12.876 1.00 52.28 210 THR A C 1
ATOM 1673 O O . THR A 1 210 ? 41.306 -36.371 -13.400 1.00 52.28 210 THR A O 1
ATOM 1676 N N . THR A 1 211 ? 39.917 -34.631 -13.613 1.00 51.97 211 THR A N 1
ATOM 1677 C CA . THR A 1 211 ? 39.961 -34.601 -15.092 1.00 51.97 211 THR A CA 1
ATOM 1678 C C . THR A 1 211 ? 41.237 -33.942 -15.630 1.00 51.97 211 THR A C 1
ATOM 1680 O O . THR A 1 211 ? 41.700 -34.295 -16.710 1.00 51.97 211 THR A O 1
ATOM 1683 N N . LEU A 1 212 ? 41.861 -33.037 -14.865 1.00 49.19 212 LEU A N 1
ATOM 1684 C CA . LEU A 1 212 ? 43.116 -32.372 -15.250 1.00 49.19 212 LEU A CA 1
ATOM 1685 C C . LEU A 1 212 ? 44.372 -33.195 -14.911 1.00 49.19 212 LEU A C 1
ATOM 1687 O O . LEU A 1 212 ? 45.420 -32.978 -15.512 1.00 49.19 212 LEU A O 1
ATOM 1691 N N . LEU A 1 213 ? 44.276 -34.171 -14.001 1.00 49.50 213 LEU A N 1
ATOM 1692 C CA . LEU A 1 213 ? 45.404 -35.032 -13.602 1.00 49.50 213 LEU A CA 1
ATOM 1693 C C . LEU A 1 213 ? 45.465 -36.378 -14.345 1.00 49.50 213 LEU A C 1
ATOM 1695 O O . LEU A 1 213 ? 46.524 -37.009 -14.389 1.00 49.50 213 LEU A O 1
ATOM 1699 N N . TRP A 1 214 ? 44.379 -36.809 -14.993 1.00 45.59 214 TRP A N 1
ATOM 1700 C CA . TRP A 1 214 ? 44.360 -38.062 -15.761 1.00 45.59 214 TRP A CA 1
ATOM 1701 C C . TRP A 1 214 ? 45.337 -38.112 -16.961 1.00 45.59 214 TRP A C 1
ATOM 1703 O O . TRP A 1 214 ? 45.848 -39.201 -17.253 1.00 45.59 214 TRP A O 1
ATOM 1713 N N . PRO A 1 215 ? 45.685 -37.000 -17.649 1.00 51.38 215 PRO A N 1
ATOM 1714 C CA . PRO A 1 215 ? 46.677 -37.056 -18.722 1.00 51.38 215 PRO A CA 1
ATOM 1715 C C . PRO A 1 215 ? 48.114 -37.225 -18.207 1.00 51.38 215 PRO A C 1
ATOM 1717 O O . PRO A 1 215 ? 48.926 -37.830 -18.901 1.00 51.38 215 PRO A O 1
ATOM 1720 N N . MET A 1 216 ? 48.444 -36.751 -16.996 1.00 47.16 216 MET A N 1
ATOM 1721 C CA . MET A 1 216 ? 49.824 -36.794 -16.485 1.00 47.16 216 MET A CA 1
ATOM 1722 C C . MET A 1 216 ? 50.246 -38.180 -15.974 1.00 47.16 216 MET A C 1
ATOM 1724 O O . MET A 1 216 ? 51.394 -38.580 -16.173 1.00 47.16 216 MET A O 1
ATOM 1728 N N . CYS A 1 217 ? 49.333 -38.973 -15.406 1.00 48.00 217 CYS A N 1
ATOM 1729 C CA . CYS A 1 217 ? 49.664 -40.336 -14.963 1.00 48.00 217 CYS A CA 1
ATOM 1730 C C . CYS A 1 217 ? 49.798 -41.352 -16.115 1.00 48.00 217 CYS A C 1
ATOM 1732 O O . CYS A 1 217 ? 50.464 -42.375 -15.948 1.00 48.00 217 CYS A O 1
ATOM 1734 N N . ARG A 1 218 ? 49.231 -41.090 -17.304 1.00 44.47 218 ARG A N 1
ATOM 1735 C CA . ARG A 1 218 ? 49.379 -41.993 -18.467 1.00 44.47 218 ARG A CA 1
ATOM 1736 C C . ARG A 1 218 ? 50.723 -41.867 -19.184 1.00 44.47 218 ARG A C 1
ATOM 1738 O O . ARG A 1 218 ? 51.138 -42.827 -19.835 1.00 44.47 218 ARG A O 1
ATOM 1745 N N . THR A 1 219 ? 51.427 -40.747 -19.039 1.00 45.03 219 THR A N 1
ATOM 1746 C CA . THR A 1 219 ? 52.755 -40.556 -19.644 1.00 45.03 219 THR A CA 1
ATOM 1747 C C . THR A 1 219 ? 53.852 -41.254 -18.835 1.00 45.03 219 THR A C 1
ATOM 1749 O O . THR A 1 219 ? 54.766 -41.828 -19.421 1.00 45.03 219 THR A O 1
ATOM 1752 N N . ALA A 1 220 ? 53.724 -41.317 -17.504 1.00 47.34 220 ALA A N 1
ATOM 1753 C CA . ALA A 1 220 ? 54.684 -42.021 -16.647 1.00 47.34 220 ALA A CA 1
ATOM 1754 C C . ALA A 1 220 ? 54.654 -43.553 -16.843 1.00 47.34 220 ALA A C 1
ATOM 1756 O O . ALA A 1 220 ? 55.699 -44.201 -16.843 1.00 47.34 220 ALA A O 1
ATOM 1757 N N . ALA A 1 221 ? 53.477 -44.138 -17.096 1.00 45.47 221 ALA A N 1
ATOM 1758 C CA . ALA A 1 221 ? 53.336 -45.585 -17.286 1.00 45.47 221 ALA A CA 1
ATOM 1759 C C . ALA A 1 221 ? 53.844 -46.098 -18.653 1.00 45.47 221 ALA A C 1
ATOM 1761 O O . ALA A 1 221 ? 54.129 -47.287 -18.790 1.00 45.47 221 ALA A O 1
ATOM 1762 N N . ARG A 1 222 ? 53.997 -45.230 -19.669 1.00 41.00 222 ARG A N 1
ATOM 1763 C CA . ARG A 1 222 ? 54.507 -45.625 -21.001 1.00 41.00 222 ARG A CA 1
ATOM 1764 C C . ARG A 1 222 ? 56.030 -45.579 -21.146 1.00 41.00 222 ARG A C 1
ATOM 1766 O O . ARG A 1 222 ? 56.541 -46.147 -22.107 1.00 41.00 222 ARG A O 1
ATOM 1773 N N . CYS A 1 223 ? 56.764 -44.980 -20.207 1.00 41.12 223 CYS A N 1
ATOM 1774 C CA . CYS A 1 223 ? 58.234 -44.963 -20.255 1.00 41.12 223 CYS A CA 1
ATOM 1775 C C . CYS A 1 223 ? 58.902 -46.166 -19.562 1.00 41.12 223 CYS A C 1
ATOM 1777 O O . CYS A 1 223 ? 60.095 -46.379 -19.751 1.00 41.12 223 CYS A O 1
ATOM 1779 N N . LEU A 1 224 ? 58.162 -46.986 -18.808 1.00 43.50 224 LEU A N 1
ATOM 1780 C CA . LEU A 1 224 ? 58.726 -48.094 -18.015 1.00 43.50 224 LEU A CA 1
ATOM 1781 C C . LEU A 1 224 ? 58.693 -49.478 -18.694 1.00 43.50 224 LEU A C 1
ATOM 1783 O O . LEU A 1 224 ? 59.180 -50.443 -18.120 1.00 43.50 224 LEU A O 1
ATOM 1787 N N . THR A 1 225 ? 58.183 -49.594 -19.925 1.00 41.25 225 THR A N 1
ATOM 1788 C CA . THR A 1 225 ? 58.098 -50.875 -20.670 1.00 41.25 225 THR A CA 1
ATOM 1789 C C . THR A 1 225 ? 59.025 -50.978 -21.886 1.00 41.25 225 THR A C 1
ATOM 1791 O O . THR A 1 225 ? 58.929 -51.925 -22.663 1.00 41.25 225 THR A O 1
ATOM 1794 N N . LYS A 1 226 ? 59.987 -50.059 -22.038 1.00 42.12 226 LYS A N 1
ATOM 1795 C CA . LYS A 1 226 ? 61.104 -50.194 -22.992 1.00 42.12 226 LYS A CA 1
ATOM 1796 C C . LYS A 1 226 ? 62.450 -50.045 -22.289 1.00 42.12 226 LYS A C 1
ATOM 1798 O O . LYS A 1 226 ? 63.215 -49.129 -22.559 1.00 42.12 226 LYS A O 1
ATOM 1803 N N . ALA A 1 227 ? 62.749 -50.972 -21.392 1.00 39.50 227 ALA A N 1
ATOM 1804 C CA . ALA A 1 227 ? 64.119 -51.215 -20.964 1.00 39.50 227 ALA A CA 1
ATOM 1805 C C . ALA A 1 227 ? 64.319 -52.724 -20.820 1.00 39.50 227 ALA A C 1
ATOM 1807 O O . ALA A 1 227 ? 64.089 -53.318 -19.771 1.00 39.50 227 ALA A O 1
ATOM 1808 N N . SER A 1 228 ? 64.713 -53.364 -21.917 1.00 34.78 228 SER A N 1
ATOM 1809 C C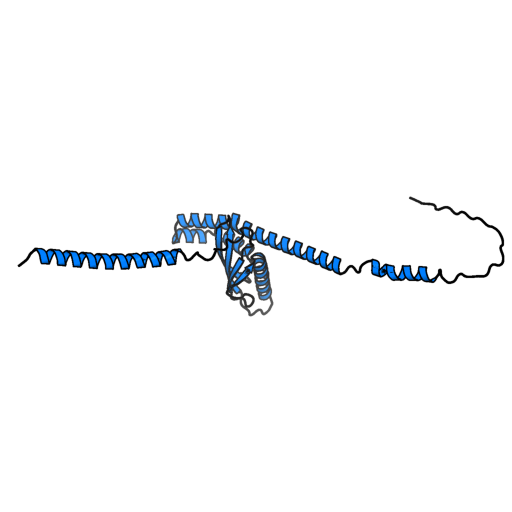A . SER A 1 228 ? 65.240 -54.722 -21.898 1.00 34.78 228 SER A CA 1
ATOM 1810 C C . SER A 1 228 ? 66.443 -54.788 -22.831 1.00 34.78 228 SER A C 1
ATOM 1812 O O . SER A 1 228 ? 66.298 -54.722 -24.044 1.00 34.78 228 SER A O 1
ATOM 1814 N N . ILE A 1 229 ? 67.603 -54.959 -22.189 1.00 34.03 229 ILE A N 1
ATOM 1815 C CA . ILE A 1 229 ? 68.798 -55.658 -22.677 1.00 34.03 229 ILE A CA 1
ATOM 1816 C C . ILE A 1 229 ? 69.666 -54.877 -23.680 1.00 34.03 229 ILE A C 1
ATOM 1818 O O . ILE A 1 229 ? 69.415 -54.864 -24.874 1.00 34.03 229 ILE A O 1
ATOM 1822 N N . THR A 1 230 ? 70.773 -54.309 -23.189 1.00 34.47 230 THR A N 1
ATOM 1823 C CA . THR A 1 230 ? 72.081 -54.997 -23.216 1.00 34.47 230 THR A CA 1
ATOM 1824 C C . THR A 1 230 ? 73.055 -54.313 -22.259 1.00 34.47 230 THR A C 1
ATOM 1826 O O . THR A 1 230 ? 73.358 -53.131 -22.394 1.00 34.47 230 THR A O 1
ATOM 1829 N N . CYS A 1 231 ? 73.574 -55.087 -21.308 1.00 33.41 231 CYS A N 1
ATOM 1830 C CA . CYS A 1 231 ? 74.767 -54.755 -20.544 1.00 33.41 231 CYS A CA 1
ATOM 1831 C C . CYS A 1 231 ? 75.963 -54.589 -21.488 1.00 33.41 231 CYS A C 1
ATOM 1833 O O . CYS A 1 231 ? 76.273 -55.521 -22.229 1.00 33.41 231 CYS A O 1
ATOM 1835 N N . ARG A 1 232 ? 76.683 -53.468 -21.390 1.00 34.03 232 ARG A N 1
ATOM 1836 C CA . ARG A 1 232 ? 78.148 -53.408 -21.518 1.00 34.03 232 ARG A CA 1
ATOM 1837 C C . ARG A 1 232 ? 78.663 -52.060 -21.005 1.00 34.03 232 ARG A C 1
ATOM 1839 O O . ARG A 1 232 ? 78.147 -51.013 -21.363 1.00 34.03 232 ARG A O 1
ATOM 1846 N N . ASN A 1 233 ? 79.724 -52.158 -20.209 1.00 34.22 233 ASN A N 1
ATOM 1847 C CA . ASN A 1 233 ? 80.670 -51.119 -19.796 1.00 34.22 233 ASN A CA 1
ATOM 1848 C C . ASN A 1 233 ? 80.265 -50.098 -18.717 1.00 34.22 233 ASN A C 1
ATOM 1850 O O . ASN A 1 233 ? 79.757 -49.012 -18.963 1.00 34.22 233 ASN A O 1
ATOM 1854 N N . ARG A 1 234 ? 80.684 -50.462 -17.498 1.00 35.94 234 ARG A N 1
ATOM 1855 C CA . ARG A 1 234 ? 81.205 -49.595 -16.425 1.00 35.94 234 ARG A CA 1
ATOM 1856 C C . ARG A 1 234 ? 82.294 -48.647 -16.979 1.00 35.94 234 ARG A C 1
ATOM 1858 O O . ARG A 1 234 ? 83.102 -49.106 -17.787 1.00 35.94 234 ARG A O 1
ATOM 1865 N N . PRO A 1 235 ? 82.346 -47.373 -16.550 1.00 43.47 235 PRO A N 1
ATOM 1866 C CA . PRO A 1 235 ? 83.307 -46.959 -15.507 1.00 43.47 235 PRO A CA 1
ATOM 1867 C C . PRO A 1 235 ? 82.672 -45.981 -14.485 1.00 43.47 235 PRO A C 1
ATOM 1869 O O . PRO A 1 235 ? 81.889 -45.111 -14.831 1.00 43.47 235 PRO A O 1
ATOM 1872 N N . SER A 1 236 ? 82.756 -46.274 -13.185 1.00 35.12 236 SER A N 1
ATOM 1873 C CA . SER A 1 236 ? 83.635 -45.613 -12.197 1.00 35.12 236 SER A CA 1
ATOM 1874 C C . SER A 1 236 ? 83.322 -44.132 -11.899 1.00 35.12 236 SER A C 1
ATOM 1876 O O . SER A 1 236 ? 83.710 -43.257 -12.657 1.00 35.12 236 SER A O 1
ATOM 1878 N N . TRP A 1 237 ? 82.710 -43.924 -10.723 1.00 33.78 237 TRP A N 1
ATOM 1879 C CA . TRP A 1 237 ? 82.839 -42.798 -9.780 1.00 33.78 237 TRP A CA 1
ATOM 1880 C C . TRP A 1 237 ? 82.721 -41.351 -10.288 1.00 33.78 237 TRP A C 1
ATOM 1882 O O . TRP A 1 237 ? 83.570 -40.878 -11.029 1.00 33.78 237 TRP A O 1
ATOM 1892 N N . LEU A 1 238 ? 81.778 -40.599 -9.704 1.00 34.75 238 LEU A N 1
ATOM 1893 C CA . LEU A 1 238 ? 82.080 -39.385 -8.928 1.00 34.75 238 LEU A CA 1
ATOM 1894 C C . LEU A 1 238 ? 80.832 -38.902 -8.172 1.00 34.75 238 LEU A C 1
ATOM 1896 O O . LEU A 1 238 ? 79.782 -38.608 -8.735 1.00 34.75 238 LEU A O 1
ATOM 1900 N N . THR A 1 239 ? 80.985 -38.862 -6.855 1.00 43.53 239 THR A N 1
ATOM 1901 C CA . THR A 1 239 ? 80.125 -38.226 -5.859 1.00 43.53 239 THR A CA 1
ATOM 1902 C C . THR A 1 239 ? 80.008 -36.723 -6.096 1.00 43.53 239 THR A C 1
ATOM 1904 O O . THR A 1 239 ? 81.030 -36.056 -6.237 1.00 43.53 239 THR A O 1
ATOM 1907 N N . LEU A 1 240 ? 78.798 -36.166 -6.002 1.00 35.91 240 LEU A N 1
ATOM 1908 C CA . LEU A 1 240 ? 78.630 -34.763 -5.620 1.00 35.91 240 LEU A CA 1
ATOM 1909 C C . LEU A 1 240 ? 77.294 -34.549 -4.904 1.00 35.91 240 LEU A C 1
ATOM 1911 O O . LEU A 1 240 ? 76.226 -34.421 -5.495 1.00 35.91 240 LEU A O 1
ATOM 1915 N N . THR A 1 241 ? 77.399 -34.529 -3.581 1.00 41.34 241 THR A N 1
ATOM 1916 C CA . THR A 1 241 ? 76.465 -33.903 -2.654 1.00 41.34 241 THR A CA 1
ATOM 1917 C C . THR A 1 241 ? 76.328 -32.419 -2.991 1.00 41.34 241 THR A C 1
ATOM 1919 O O . THR A 1 241 ? 77.326 -31.705 -3.101 1.00 41.34 241 THR A O 1
ATOM 1922 N N . ARG A 1 242 ? 75.096 -31.908 -3.087 1.00 37.56 242 ARG A N 1
ATOM 1923 C CA . ARG A 1 242 ? 74.867 -30.468 -2.937 1.00 37.56 242 ARG A CA 1
ATOM 1924 C C . ARG A 1 242 ? 73.596 -30.188 -2.149 1.00 37.56 242 ARG A C 1
ATOM 1926 O O . ARG A 1 242 ? 72.521 -30.693 -2.448 1.00 37.56 242 ARG A O 1
ATOM 1933 N N . ALA A 1 243 ? 73.815 -29.420 -1.090 1.00 37.28 243 ALA A N 1
ATOM 1934 C CA . ALA A 1 243 ? 72.909 -29.086 -0.013 1.00 37.28 243 ALA A CA 1
ATOM 1935 C C . ALA A 1 243 ? 71.715 -28.234 -0.461 1.00 37.28 243 ALA A C 1
ATOM 1937 O O . ALA A 1 243 ? 71.863 -27.282 -1.227 1.00 37.28 243 ALA A O 1
ATOM 1938 N N . CYS A 1 244 ? 70.555 -28.538 0.117 1.00 32.84 244 CYS A N 1
ATOM 1939 C CA . CYS A 1 244 ? 69.388 -27.673 0.141 1.00 32.84 244 CYS A CA 1
ATOM 1940 C C . CYS A 1 244 ? 69.634 -26.580 1.195 1.00 32.84 244 CYS A C 1
ATOM 1942 O O . CYS A 1 244 ? 69.767 -26.886 2.380 1.00 32.84 244 CYS A O 1
ATOM 1944 N N . ARG A 1 245 ? 69.735 -25.314 0.778 1.00 36.19 245 ARG A N 1
ATOM 1945 C CA . ARG A 1 245 ? 69.737 -24.164 1.690 1.00 36.19 245 ARG A CA 1
ATOM 1946 C C . ARG A 1 245 ? 68.332 -23.563 1.671 1.00 36.19 245 ARG A C 1
ATOM 1948 O O . ARG A 1 245 ? 67.904 -23.038 0.651 1.00 36.19 245 ARG A O 1
ATOM 1955 N N . ILE A 1 246 ? 67.632 -23.693 2.793 1.00 40.16 246 ILE A N 1
ATOM 1956 C CA . ILE A 1 246 ? 66.384 -22.992 3.102 1.00 40.16 246 ILE A CA 1
ATOM 1957 C C . ILE A 1 246 ? 66.783 -21.622 3.660 1.00 40.16 246 ILE A C 1
ATOM 1959 O O . ILE A 1 246 ? 67.544 -21.554 4.626 1.00 40.16 246 ILE A O 1
ATOM 1963 N N . THR A 1 247 ? 66.296 -20.545 3.054 1.00 46.34 247 THR A N 1
ATOM 1964 C CA . THR A 1 247 ? 66.298 -19.201 3.645 1.00 46.34 247 THR A CA 1
ATOM 1965 C C . THR A 1 247 ? 64.895 -18.894 4.154 1.00 46.34 247 THR A C 1
ATOM 1967 O O . THR A 1 247 ? 63.920 -19.138 3.444 1.00 46.34 247 THR A O 1
ATOM 1970 N N . ARG A 1 248 ? 64.837 -18.425 5.404 1.00 43.69 248 ARG A N 1
ATOM 1971 C CA . ARG A 1 248 ? 63.691 -17.727 5.994 1.00 43.69 248 ARG A CA 1
ATOM 1972 C C . ARG A 1 248 ? 63.472 -16.390 5.306 1.00 43.69 248 ARG A C 1
ATOM 1974 O O . ARG A 1 248 ? 64.493 -15.808 4.874 1.00 43.69 248 ARG A O 1
#

Organism: NCBI:txid408170

pLDDT: mean 77.31, std 22.11, range [32.84, 98.56]

Sequence (248 aa):
PDAGQEALNLLGQTAAVSEVLLGDKLAVFQEAAEKANEIPAPVKIPDPAAEPTVTILWSESDKLQDGEIMPLSVANRVFEELDTAQHTDREKDGYTGGWYDKTAFRIDFTLNGQPDNYEGRQDFGDGEGSLVQHIQNYHEYYAKDENWKNFVLHNKGPEAWEQDKAEREMVLTEFISYLKQHCNLSAMEQAATAALREDRTFRRNRLPITTLLWPMCRTAARCLTKASITCRNRPSWLTLTRACRITR